Protein AF-A0A7S0Y8C4-F1 (afdb_monomer_lite)

Structure (mmCIF, N/CA/C/O backbone):
data_AF-A0A7S0Y8C4-F1
#
_entry.id   AF-A0A7S0Y8C4-F1
#
loop_
_atom_site.group_PDB
_atom_site.id
_atom_site.type_symbol
_atom_site.label_atom_id
_atom_site.label_alt_id
_atom_site.label_comp_id
_atom_site.label_asym_id
_atom_site.label_entity_id
_atom_site.label_seq_id
_atom_site.pdbx_PDB_ins_code
_atom_site.Cartn_x
_atom_site.Cartn_y
_atom_site.Cartn_z
_atom_site.occupancy
_atom_site.B_iso_or_equiv
_atom_site.auth_seq_id
_atom_site.auth_comp_id
_atom_site.auth_asym_id
_atom_site.auth_atom_id
_atom_site.pdbx_PDB_model_num
ATOM 1 N N . LEU A 1 1 ? -33.878 46.439 1.048 1.00 38.72 1 LEU A N 1
ATOM 2 C CA . LEU A 1 1 ? -32.737 46.034 0.196 1.00 38.72 1 LEU A CA 1
ATOM 3 C C . LEU A 1 1 ? -32.013 44.883 0.904 1.00 38.72 1 LEU A C 1
ATOM 5 O O . LEU A 1 1 ? -30.991 45.108 1.521 1.00 38.72 1 LEU A O 1
ATOM 9 N N . PHE A 1 2 ? -32.628 43.695 0.972 1.00 37.81 2 PHE A N 1
ATOM 10 C CA . PHE A 1 2 ? -32.121 42.568 1.781 1.00 37.81 2 PHE A CA 1
ATOM 11 C C . PHE A 1 2 ? -32.703 41.225 1.299 1.00 37.81 2 PHE A C 1
ATOM 13 O O . PHE A 1 2 ? -33.199 40.430 2.079 1.00 37.81 2 PHE A O 1
ATOM 20 N N . VAL A 1 3 ? -32.713 40.981 -0.013 1.00 39.12 3 VAL A N 1
ATOM 21 C CA . VAL A 1 3 ? -33.091 39.675 -0.583 1.00 39.12 3 VAL A CA 1
ATOM 22 C C . VAL A 1 3 ? -32.266 39.472 -1.853 1.00 39.12 3 VAL A C 1
ATOM 24 O O . VAL A 1 3 ? -32.740 39.748 -2.942 1.00 39.12 3 VAL A O 1
ATOM 27 N N . CYS A 1 4 ? -30.988 39.113 -1.708 1.00 37.94 4 CYS A N 1
ATOM 28 C CA . CYS A 1 4 ? -30.164 38.634 -2.835 1.00 37.94 4 CYS A CA 1
ATOM 29 C C . CYS A 1 4 ? -28.931 37.806 -2.421 1.00 37.94 4 CYS A C 1
ATOM 31 O O . CYS A 1 4 ? -28.258 37.272 -3.292 1.00 37.94 4 CYS A O 1
ATOM 33 N N . LEU A 1 5 ? -28.619 37.653 -1.124 1.00 39.78 5 LEU A N 1
ATOM 34 C CA . LEU A 1 5 ? -27.387 36.966 -0.699 1.00 39.78 5 LEU A CA 1
ATOM 35 C C . LEU A 1 5 ? -27.524 35.462 -0.402 1.00 39.78 5 LEU A C 1
ATOM 37 O O . LEU A 1 5 ? -26.511 34.802 -0.209 1.00 39.78 5 LEU A O 1
ATOM 41 N N . VAL A 1 6 ? -28.735 34.896 -0.376 1.00 42.22 6 VAL A N 1
ATOM 42 C CA . VAL A 1 6 ? -28.927 33.485 0.029 1.00 42.22 6 VAL A CA 1
ATOM 43 C C . VAL A 1 6 ? -28.850 32.506 -1.154 1.00 42.22 6 VAL A C 1
ATOM 45 O O . VAL A 1 6 ? -28.570 31.330 -0.955 1.00 42.22 6 VAL A O 1
ATOM 48 N N . VAL A 1 7 ? -29.011 32.968 -2.399 1.00 37.78 7 VAL A N 1
ATOM 49 C CA . VAL A 1 7 ? -29.055 32.067 -3.571 1.00 37.78 7 VAL A CA 1
ATOM 50 C C . VAL A 1 7 ? -27.663 31.774 -4.156 1.00 37.78 7 VAL A C 1
ATOM 52 O O . VAL A 1 7 ? -27.450 30.704 -4.708 1.00 37.78 7 VAL A O 1
ATOM 55 N N . LEU A 1 8 ? -26.668 32.647 -3.954 1.00 39.41 8 LEU A N 1
ATOM 56 C CA . LEU A 1 8 ? -25.309 32.440 -4.488 1.00 39.41 8 LEU A CA 1
ATOM 57 C C . LEU A 1 8 ? -24.433 31.505 -3.634 1.00 39.41 8 LEU A C 1
ATOM 59 O O . LEU A 1 8 ? -23.501 30.895 -4.151 1.00 39.41 8 LEU A O 1
ATOM 63 N N . ALA A 1 9 ? -24.732 31.358 -2.339 1.00 42.09 9 ALA A N 1
ATOM 64 C CA . ALA A 1 9 ? -23.966 30.483 -1.447 1.00 42.09 9 ALA A CA 1
ATOM 65 C C . ALA A 1 9 ? -24.295 28.990 -1.644 1.00 42.09 9 ALA A C 1
ATOM 67 O O . ALA A 1 9 ? -23.435 28.141 -1.425 1.00 42.09 9 ALA A O 1
ATOM 68 N N . ALA A 1 10 ? -25.519 28.670 -2.077 1.00 44.72 10 ALA A N 1
ATOM 69 C CA . ALA A 1 10 ? -25.951 27.294 -2.331 1.00 44.72 10 ALA A CA 1
ATOM 70 C C . ALA A 1 10 ? -25.401 26.730 -3.654 1.00 44.72 10 ALA A C 1
ATOM 72 O O . ALA A 1 10 ? -25.121 25.537 -3.737 1.00 44.72 10 ALA A O 1
ATOM 73 N N . ASP A 1 11 ? -25.213 27.578 -4.671 1.00 42.00 11 ASP A N 1
ATOM 74 C CA . ASP A 1 11 ? -24.599 27.166 -5.940 1.00 42.00 11 ASP A CA 1
ATOM 75 C C . ASP A 1 11 ? -23.079 27.046 -5.828 1.00 42.00 11 ASP A C 1
ATOM 77 O O . ASP A 1 11 ? -22.504 26.099 -6.352 1.00 42.00 11 ASP A O 1
ATOM 81 N N . ALA A 1 12 ? -22.412 27.938 -5.088 1.00 44.38 12 ALA A N 1
ATOM 82 C CA . ALA A 1 12 ? -20.968 27.839 -4.875 1.00 44.38 12 ALA A CA 1
ATOM 83 C C . ALA A 1 12 ? -20.573 26.590 -4.063 1.00 44.38 12 ALA A C 1
ATOM 85 O O . ALA A 1 12 ? -19.531 25.997 -4.338 1.00 44.38 12 ALA A O 1
ATOM 86 N N . SER A 1 13 ? -21.403 26.172 -3.098 1.00 49.75 13 SER A N 1
ATOM 87 C CA . SER A 1 13 ? -21.166 24.963 -2.299 1.00 49.75 13 SER A CA 1
ATOM 88 C C . SER A 1 13 ? -21.481 23.671 -3.054 1.00 49.75 13 SER A C 1
ATOM 90 O O . SER A 1 13 ? -20.782 22.679 -2.873 1.00 49.75 13 SER A O 1
ATOM 92 N N . LYS A 1 14 ? -22.483 23.670 -3.943 1.00 48.72 14 LYS A N 1
ATOM 93 C CA . LYS A 1 14 ? -22.724 22.545 -4.860 1.00 48.72 14 LYS A CA 1
ATOM 94 C C . LYS A 1 14 ? -21.634 22.434 -5.916 1.00 48.72 14 LYS A C 1
ATOM 96 O O . LYS A 1 14 ? -21.116 21.347 -6.122 1.00 48.72 14 LYS A O 1
ATOM 101 N N . LEU A 1 15 ? -21.219 23.551 -6.513 1.00 43.25 15 LEU A N 1
ATOM 102 C CA . LEU A 1 15 ? -20.141 23.576 -7.502 1.00 43.25 15 LEU A CA 1
ATOM 103 C C . LEU A 1 15 ? -18.798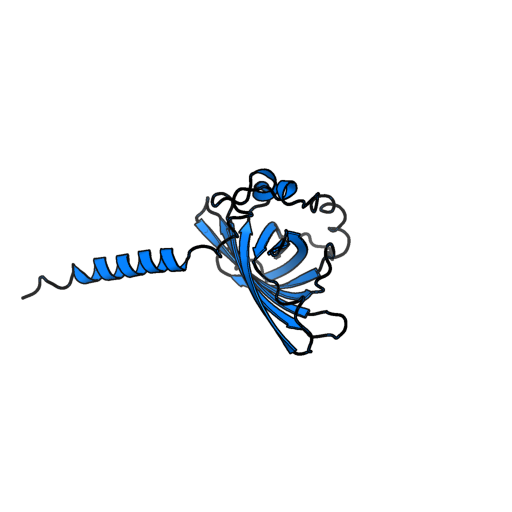 23.159 -6.883 1.00 43.25 15 LEU A C 1
ATOM 105 O O . LEU A 1 15 ? -18.002 22.500 -7.545 1.00 43.25 15 LEU A O 1
ATOM 109 N N . SER A 1 16 ? -18.541 23.506 -5.616 1.00 53.69 16 SER A N 1
ATOM 110 C CA . SER A 1 16 ? -17.364 23.014 -4.897 1.00 53.69 16 SER A CA 1
ATOM 111 C C . SER A 1 16 ? -17.496 21.543 -4.512 1.00 53.69 16 SER A C 1
ATOM 113 O O . SER A 1 16 ? -16.520 20.822 -4.656 1.00 53.69 16 SER A O 1
ATOM 115 N N . ALA A 1 17 ? -18.670 21.068 -4.089 1.00 51.19 17 ALA A N 1
ATOM 116 C CA . ALA A 1 17 ? -18.896 19.661 -3.757 1.00 51.19 17 ALA A CA 1
ATOM 117 C C . ALA A 1 17 ? -18.825 18.745 -4.987 1.00 51.19 17 ALA A C 1
ATOM 119 O O . ALA A 1 17 ? -18.209 17.687 -4.916 1.00 51.19 17 ALA A O 1
ATOM 120 N N . ASP A 1 18 ? -19.389 19.155 -6.121 1.00 45.97 18 ASP A N 1
ATOM 121 C CA . ASP A 1 18 ? -19.339 18.396 -7.372 1.00 45.97 18 ASP A CA 1
ATOM 122 C C . ASP A 1 18 ? -17.925 18.413 -7.964 1.00 45.97 18 ASP A C 1
ATOM 124 O O . ASP A 1 18 ? -17.436 17.377 -8.405 1.00 45.97 18 ASP A O 1
ATOM 128 N N . ARG A 1 19 ? -17.202 19.537 -7.858 1.00 42.16 19 ARG A N 1
ATOM 129 C CA . ARG A 1 19 ? -15.778 19.609 -8.223 1.00 42.16 19 ARG A CA 1
ATOM 130 C C . ARG A 1 19 ? -14.889 18.810 -7.269 1.00 42.16 19 ARG A C 1
ATOM 132 O O . ARG A 1 19 ? -13.920 18.213 -7.716 1.00 42.16 19 ARG A O 1
ATOM 139 N N . MET A 1 20 ? -15.209 18.764 -5.977 1.00 42.56 20 MET A N 1
ATOM 140 C CA . MET A 1 20 ? -14.522 17.911 -5.002 1.00 42.56 20 MET A CA 1
ATOM 141 C C . MET A 1 20 ? -14.828 16.435 -5.241 1.00 42.56 20 MET A C 1
ATOM 143 O O . MET A 1 20 ? -13.918 15.635 -5.118 1.00 42.56 20 MET A O 1
ATOM 147 N N . ARG A 1 21 ? -16.046 16.061 -5.651 1.00 48.31 21 ARG A N 1
ATOM 148 C CA . ARG A 1 21 ? -16.381 14.698 -6.103 1.00 48.31 21 ARG A CA 1
ATOM 149 C C . ARG A 1 21 ? -15.660 14.325 -7.394 1.00 48.31 21 ARG A C 1
ATOM 151 O O . ARG A 1 21 ? -15.246 13.186 -7.557 1.00 48.31 21 ARG A O 1
ATOM 158 N N . GLU A 1 22 ? -15.488 15.283 -8.301 1.00 37.81 22 GLU A N 1
ATOM 159 C CA . GLU A 1 22 ? -14.750 15.089 -9.549 1.00 37.81 22 GLU A CA 1
ATOM 160 C C . GLU A 1 22 ? -13.230 14.989 -9.322 1.00 37.81 22 GLU A C 1
ATOM 162 O O . GLU A 1 22 ? -12.562 14.230 -10.017 1.00 37.81 22 GLU A O 1
ATOM 167 N N . LEU A 1 23 ? -12.694 15.692 -8.316 1.00 39.72 23 LEU A N 1
ATOM 168 C CA . LEU A 1 23 ? -11.297 15.602 -7.863 1.00 39.72 23 LEU A CA 1
ATOM 169 C C . LEU A 1 23 ? -11.035 14.422 -6.913 1.00 39.72 23 LEU A C 1
ATOM 171 O O . LEU A 1 23 ? -9.905 13.958 -6.831 1.00 39.72 23 LEU A O 1
ATOM 175 N N . ALA A 1 24 ? -12.064 13.942 -6.213 1.00 43.66 24 ALA A N 1
ATOM 176 C CA . ALA A 1 24 ? -12.047 12.741 -5.380 1.00 43.66 24 ALA A CA 1
ATOM 177 C C . ALA A 1 24 ? -12.362 11.474 -6.184 1.00 43.66 24 ALA A C 1
ATOM 179 O O . ALA A 1 24 ? -12.614 10.426 -5.592 1.00 43.66 24 ALA A O 1
ATOM 180 N N . ARG A 1 25 ? -12.351 11.551 -7.525 1.00 45.03 25 ARG A N 1
ATOM 181 C CA . ARG A 1 25 ? -12.289 10.345 -8.346 1.00 45.03 25 ARG A CA 1
ATOM 182 C C . ARG A 1 25 ? -11.080 9.548 -7.873 1.00 45.03 25 ARG A C 1
ATOM 184 O O . ARG A 1 25 ? -9.963 10.068 -7.860 1.00 45.03 25 ARG A O 1
ATOM 191 N N . SER A 1 26 ? -11.344 8.319 -7.442 1.00 49.44 26 SER A N 1
ATOM 192 C CA . SER A 1 26 ? -10.336 7.328 -7.091 1.00 49.44 26 SER A CA 1
ATOM 193 C C . SER A 1 26 ? -9.202 7.350 -8.122 1.00 49.44 26 SER A C 1
ATOM 195 O O . SER A 1 26 ? -9.499 7.572 -9.301 1.00 49.44 26 SER A O 1
ATOM 197 N N . PRO A 1 27 ? -7.932 7.132 -7.722 1.00 55.91 27 PRO A N 1
ATOM 198 C CA . PRO A 1 27 ? -6.846 6.873 -8.666 1.00 55.91 27 PRO A CA 1
ATOM 199 C C . PRO A 1 27 ? -7.362 6.010 -9.824 1.00 55.91 27 PRO A C 1
ATOM 201 O O . PRO A 1 27 ? -7.987 4.977 -9.569 1.00 55.91 27 PRO A O 1
ATOM 204 N N . GLU A 1 28 ? -7.229 6.493 -11.066 1.00 59.66 28 GLU A N 1
ATOM 205 C CA . GLU A 1 28 ? -7.834 5.834 -12.226 1.00 59.66 28 GLU A CA 1
ATOM 206 C C . GLU A 1 28 ? -7.187 4.465 -12.402 1.00 59.66 28 GLU A C 1
ATOM 208 O O . GLU A 1 28 ? -6.074 4.333 -12.890 1.00 59.66 28 GLU A O 1
ATOM 213 N N . ILE A 1 29 ? -7.899 3.427 -11.981 1.00 64.19 29 ILE A N 1
ATOM 214 C CA . ILE A 1 29 ? -7.487 2.056 -12.234 1.00 64.19 29 ILE A CA 1
ATOM 215 C C . ILE A 1 29 ? -7.568 1.819 -13.728 1.00 64.19 29 ILE A C 1
ATOM 217 O O . ILE A 1 29 ? -8.609 2.090 -14.337 1.00 64.19 29 ILE A O 1
ATOM 221 N N . ASP A 1 30 ? -6.481 1.291 -14.293 1.00 67.94 30 ASP A N 1
ATOM 222 C CA . ASP A 1 30 ? -6.390 0.994 -15.713 1.00 67.94 30 ASP A CA 1
ATOM 223 C C . ASP A 1 30 ? -7.636 0.211 -16.160 1.00 67.94 30 ASP A C 1
ATOM 225 O O . ASP A 1 30 ? -8.007 -0.828 -15.598 1.00 67.94 30 ASP A O 1
ATOM 229 N N . ALA A 1 31 ? -8.303 0.722 -17.195 1.00 70.56 31 ALA A N 1
ATOM 230 C CA . ALA A 1 31 ? -9.468 0.088 -17.796 1.00 70.56 31 ALA A CA 1
ATOM 231 C C . ALA A 1 31 ? -9.174 -1.352 -18.258 1.00 70.56 31 ALA A C 1
ATOM 233 O O . ALA A 1 31 ? -10.094 -2.162 -18.367 1.00 70.56 31 ALA A O 1
ATOM 234 N N . ALA A 1 32 ? -7.904 -1.692 -18.505 1.00 71.62 32 ALA A N 1
ATOM 235 C CA . ALA A 1 32 ? -7.459 -3.041 -18.822 1.00 71.62 32 ALA A CA 1
ATOM 236 C C . ALA A 1 32 ? -7.581 -4.026 -17.644 1.00 71.62 32 ALA A C 1
ATOM 238 O O . ALA A 1 32 ? -7.658 -5.238 -17.897 1.00 71.62 32 ALA A O 1
ATOM 239 N N . ILE A 1 33 ? -7.612 -3.545 -16.395 1.00 74.00 33 ILE A N 1
ATOM 240 C CA . ILE A 1 33 ? -7.728 -4.376 -15.185 1.00 74.00 33 ILE A CA 1
ATOM 241 C C . ILE A 1 33 ? -9.035 -4.173 -14.409 1.00 74.00 33 ILE A C 1
ATOM 243 O O . ILE A 1 33 ? -9.425 -5.056 -13.646 1.00 74.00 33 ILE A O 1
ATOM 247 N N . ARG A 1 34 ? -9.735 -3.051 -14.613 1.00 78.50 34 ARG A N 1
ATOM 248 C CA . ARG A 1 34 ? -11.017 -2.764 -13.954 1.00 78.50 34 ARG A CA 1
ATOM 249 C C . ARG A 1 34 ? -12.028 -3.898 -14.173 1.00 78.50 34 ARG A C 1
ATOM 251 O O . ARG A 1 34 ? -12.205 -4.377 -15.292 1.00 78.50 34 ARG A O 1
ATOM 258 N N . GLY A 1 35 ? -12.700 -4.313 -13.098 1.00 76.69 35 GLY A N 1
ATOM 259 C CA . GLY A 1 35 ? -13.709 -5.378 -13.111 1.00 76.69 35 GLY A CA 1
ATOM 260 C C . GLY A 1 35 ? -13.169 -6.802 -13.283 1.00 76.69 35 GLY A C 1
ATOM 261 O O . GLY A 1 35 ? -13.965 -7.735 -13.306 1.00 76.69 35 GLY A O 1
ATOM 262 N N . LYS A 1 36 ? -11.849 -6.993 -13.398 1.00 81.50 36 LYS A N 1
ATOM 263 C CA . LYS A 1 36 ? -11.226 -8.323 -13.410 1.00 81.50 36 LYS A CA 1
ATOM 264 C C . LYS A 1 36 ? -10.837 -8.746 -12.002 1.00 81.50 36 LYS A C 1
ATOM 266 O O . LYS A 1 36 ? -10.496 -7.915 -11.163 1.00 81.50 36 LYS A O 1
ATOM 271 N N . THR A 1 37 ? -10.845 -10.047 -11.769 1.00 80.94 37 THR A N 1
ATOM 272 C CA . THR A 1 37 ? -10.298 -10.680 -10.565 1.00 80.94 37 THR A CA 1
ATOM 273 C C . THR A 1 37 ? -8.770 -10.705 -10.614 1.00 80.94 37 THR A C 1
ATOM 275 O O . THR A 1 37 ? -8.165 -10.730 -11.690 1.00 80.94 37 THR A O 1
ATOM 278 N N . LEU A 1 38 ? -8.109 -10.790 -9.456 1.00 75.38 38 LEU A N 1
ATOM 279 C CA . LEU A 1 38 ? -6.648 -10.951 -9.419 1.00 75.38 38 LEU A CA 1
ATOM 280 C C . LEU A 1 38 ? -6.207 -12.263 -10.092 1.00 75.38 38 LEU A C 1
ATOM 282 O O . LEU A 1 38 ? -5.163 -12.318 -10.744 1.00 75.38 38 LEU A O 1
ATOM 286 N N . LYS A 1 39 ? -7.045 -13.303 -10.020 1.00 74.69 39 LYS A N 1
ATOM 287 C CA . LYS A 1 39 ? -6.822 -14.577 -10.712 1.00 74.69 39 LYS A CA 1
ATOM 288 C C . LYS A 1 39 ? -6.794 -14.415 -12.234 1.00 74.69 39 LYS A C 1
ATOM 290 O O . LYS A 1 39 ? -5.916 -14.977 -12.886 1.00 74.69 39 LYS A O 1
ATOM 295 N N . GLU A 1 40 ? -7.729 -13.658 -12.804 1.00 74.69 40 GLU A N 1
ATOM 296 C CA . GLU A 1 40 ? -7.756 -13.357 -14.244 1.00 74.69 40 GLU A CA 1
ATOM 297 C C . GLU A 1 40 ? -6.559 -12.514 -14.689 1.00 74.69 40 GLU A C 1
ATOM 299 O O . GLU A 1 40 ? -6.152 -12.582 -15.848 1.00 74.69 40 GLU A O 1
ATOM 304 N N . LEU A 1 41 ? -5.965 -11.761 -13.762 1.00 77.75 41 LEU A N 1
ATOM 305 C CA . LEU A 1 41 ? -4.740 -10.991 -13.969 1.00 77.75 41 LEU A CA 1
ATOM 306 C C . LEU A 1 41 ? -3.459 -11.816 -13.748 1.00 77.75 41 LEU A C 1
ATOM 308 O O . LEU A 1 41 ? -2.360 -11.274 -13.839 1.00 77.75 41 LEU A O 1
ATOM 312 N N . GLY A 1 42 ? -3.577 -13.124 -13.495 1.00 68.31 42 GLY A N 1
ATOM 313 C CA . GLY A 1 42 ? -2.436 -14.030 -13.336 1.00 68.31 42 GLY A CA 1
ATOM 314 C C . GLY A 1 42 ? -1.802 -14.023 -11.942 1.00 68.31 42 GLY A C 1
ATOM 315 O O . GLY A 1 42 ? -0.741 -14.615 -11.758 1.00 68.31 42 GLY A O 1
ATOM 316 N N . VAL A 1 43 ? -2.445 -13.407 -10.947 1.00 68.81 43 VAL A N 1
ATOM 317 C CA . VAL A 1 43 ? -2.003 -13.433 -9.546 1.00 68.81 43 VAL A CA 1
ATOM 318 C C . VAL A 1 43 ? -2.563 -14.687 -8.878 1.00 68.81 43 VAL A C 1
ATOM 320 O O . VAL A 1 43 ? -3.695 -14.715 -8.393 1.00 68.81 43 VAL A O 1
ATOM 323 N N . GLN A 1 44 ? -1.782 -15.766 -8.879 1.00 56.00 44 GLN A N 1
ATOM 324 C CA . GLN A 1 44 ? -2.158 -17.024 -8.232 1.00 56.00 44 GLN A CA 1
ATOM 325 C C . GLN A 1 44 ? -1.610 -17.082 -6.792 1.00 56.00 44 GLN A C 1
ATOM 327 O O . GLN A 1 44 ? -0.411 -17.189 -6.577 1.00 56.00 44 GLN A O 1
ATOM 332 N N . GLN A 1 45 ? -2.529 -17.000 -5.819 1.00 50.56 45 GLN A N 1
ATOM 333 C CA . GLN A 1 45 ? -2.357 -17.214 -4.370 1.00 50.56 45 GLN A CA 1
ATOM 334 C C . GLN A 1 45 ? -1.222 -16.437 -3.660 1.00 50.56 45 GLN A C 1
ATOM 336 O O . GLN A 1 45 ? -0.218 -16.993 -3.225 1.00 50.56 45 GLN A O 1
ATOM 341 N N . ALA A 1 46 ? -1.499 -15.177 -3.308 1.00 44.44 46 ALA A N 1
ATOM 342 C CA . ALA A 1 46 ? -0.882 -14.532 -2.138 1.00 44.44 46 ALA A CA 1
ATOM 343 C C . ALA A 1 46 ? -1.527 -14.959 -0.790 1.00 44.44 46 ALA A C 1
ATOM 345 O O . ALA A 1 46 ? -1.157 -14.449 0.266 1.00 44.44 46 ALA A O 1
ATOM 346 N N . LEU A 1 47 ? -2.481 -15.902 -0.809 1.00 43.12 47 LEU A N 1
ATOM 347 C CA . LEU A 1 47 ? -3.345 -16.237 0.333 1.00 43.12 47 LEU A CA 1
ATOM 348 C C . LEU A 1 47 ? -2.838 -17.381 1.236 1.00 43.12 47 LEU A C 1
ATOM 350 O O . LEU A 1 47 ? -3.346 -17.530 2.343 1.00 43.12 47 LEU A O 1
ATOM 354 N N . GLU A 1 48 ? -1.822 -18.161 0.848 1.00 42.19 48 GLU A N 1
ATOM 355 C CA . GLU A 1 48 ? -1.450 -19.379 1.603 1.00 42.19 48 GLU A CA 1
ATOM 356 C C . GLU A 1 48 ? -0.575 -19.165 2.852 1.00 42.19 48 GLU A C 1
ATOM 358 O O . GLU A 1 48 ? -0.285 -20.113 3.573 1.00 42.19 48 GLU A O 1
ATOM 363 N N . ASN A 1 49 ? -0.176 -17.937 3.187 1.00 44.41 49 ASN A N 1
ATOM 364 C CA . ASN A 1 49 ? 0.786 -17.708 4.275 1.00 44.41 49 ASN A CA 1
ATOM 365 C C . ASN A 1 49 ? 0.223 -16.913 5.469 1.00 44.41 49 ASN A C 1
ATOM 367 O O . ASN A 1 49 ? 0.995 -16.252 6.168 1.00 44.41 49 ASN A O 1
ATOM 371 N N . ARG A 1 50 ? -1.094 -16.937 5.719 1.00 43.47 50 ARG A N 1
ATOM 372 C CA . ARG A 1 50 ? -1.693 -16.232 6.876 1.00 43.47 50 ARG A CA 1
ATOM 373 C C . ARG A 1 50 ? -1.345 -16.905 8.214 1.00 43.47 50 ARG A C 1
ATOM 375 O O . ARG A 1 50 ? -1.055 -16.227 9.189 1.00 43.47 50 ARG A O 1
ATOM 382 N N . GLU A 1 51 ? -1.255 -18.237 8.246 1.00 39.12 51 GLU A N 1
ATOM 383 C CA . GLU A 1 51 ? -1.077 -18.985 9.504 1.00 39.12 51 GLU A CA 1
ATOM 384 C C . GLU A 1 51 ? 0.384 -19.131 9.967 1.00 39.12 51 GLU A C 1
ATOM 386 O O . GLU A 1 51 ? 0.646 -19.226 11.164 1.00 39.12 51 GLU A O 1
ATOM 391 N N . ARG A 1 52 ? 1.373 -19.097 9.061 1.00 42.88 52 ARG A N 1
ATOM 392 C CA . ARG A 1 52 ? 2.793 -19.295 9.430 1.00 42.88 52 ARG A CA 1
ATOM 393 C C . ARG A 1 52 ? 3.486 -18.067 10.031 1.00 42.88 52 ARG A C 1
ATOM 395 O O . ARG A 1 52 ? 4.556 -18.218 10.613 1.00 42.88 52 ARG A O 1
ATOM 402 N N . ARG A 1 53 ? 2.923 -16.862 9.880 1.00 49.88 53 ARG A N 1
ATOM 403 C CA . ARG A 1 53 ? 3.627 -15.588 10.147 1.00 49.88 53 ARG A CA 1
ATOM 404 C C . ARG A 1 53 ? 3.330 -14.945 11.504 1.00 49.88 53 ARG A C 1
ATOM 406 O O . ARG A 1 53 ? 4.152 -14.167 11.979 1.00 49.88 53 ARG A O 1
ATOM 413 N N . ARG A 1 54 ? 2.254 -15.360 12.185 1.00 45.16 54 ARG A N 1
ATOM 414 C CA . ARG A 1 54 ? 1.908 -14.906 13.548 1.00 45.16 54 ARG A CA 1
ATOM 415 C C . ARG A 1 54 ? 2.981 -15.259 14.594 1.00 45.16 54 ARG A C 1
ATOM 417 O O . ARG A 1 54 ? 3.064 -14.613 15.627 1.00 45.16 54 ARG A O 1
ATOM 424 N N . ALA A 1 55 ? 3.824 -16.255 14.314 1.00 44.12 55 ALA A N 1
ATOM 425 C CA . ALA A 1 55 ? 4.777 -16.809 15.275 1.00 44.12 55 ALA A CA 1
ATOM 426 C C . ALA A 1 55 ? 6.187 -16.179 15.257 1.00 44.12 55 ALA A C 1
ATOM 428 O O . ALA A 1 55 ? 7.004 -16.548 16.095 1.00 44.12 55 ALA A O 1
ATOM 429 N N . GLN A 1 56 ? 6.512 -15.281 14.316 1.00 47.19 56 GLN A N 1
ATOM 430 C CA . GLN A 1 56 ? 7.896 -14.790 14.152 1.00 47.19 56 GLN A CA 1
ATOM 431 C C . GLN A 1 56 ? 8.161 -13.359 14.639 1.00 47.19 56 GLN A C 1
ATOM 433 O O . GLN A 1 56 ? 9.329 -13.004 14.772 1.00 47.19 56 GLN A O 1
ATOM 438 N N . PHE A 1 57 ? 7.132 -12.553 14.930 1.00 48.88 57 PHE A N 1
ATOM 439 C CA . PHE A 1 57 ? 7.316 -11.118 15.215 1.00 48.88 57 PHE A CA 1
ATOM 440 C C . PHE A 1 57 ? 6.530 -10.569 16.418 1.00 48.88 57 PHE A C 1
ATOM 442 O O . PHE A 1 57 ? 6.608 -9.373 16.687 1.00 48.88 57 PHE A O 1
ATOM 449 N N . LEU A 1 58 ? 5.795 -11.407 17.156 1.00 50.03 58 LEU A N 1
ATOM 450 C CA . LEU A 1 58 ? 5.028 -10.977 18.328 1.00 50.03 58 LEU A CA 1
ATOM 451 C C . LEU A 1 58 ? 5.729 -11.416 19.618 1.00 50.03 58 LEU A C 1
ATOM 453 O O . LEU A 1 58 ? 5.789 -12.602 19.924 1.00 50.03 58 LEU A O 1
ATOM 457 N N . ASP A 1 59 ? 6.238 -10.436 20.360 1.00 53.94 59 ASP A N 1
ATOM 458 C CA . ASP A 1 59 ? 6.468 -10.538 21.801 1.00 53.94 59 ASP A CA 1
ATOM 459 C C . ASP A 1 59 ? 5.093 -10.478 22.514 1.00 53.94 59 ASP A C 1
ATOM 461 O O . ASP A 1 59 ? 4.278 -9.604 22.203 1.00 53.94 59 ASP A O 1
ATOM 465 N N . ASP A 1 60 ? 4.841 -11.469 23.378 1.00 48.81 60 ASP A N 1
ATOM 466 C CA . ASP A 1 60 ? 3.716 -11.881 24.260 1.00 48.81 60 ASP A CA 1
ATOM 467 C C . ASP A 1 60 ? 2.362 -11.121 24.382 1.00 48.81 60 ASP A C 1
ATOM 469 O O . ASP A 1 60 ? 1.596 -11.377 25.313 1.00 48.81 60 ASP A O 1
ATOM 473 N N . THR A 1 61 ? 1.953 -10.253 23.456 1.00 55.22 61 THR A N 1
ATOM 474 C CA . THR A 1 61 ? 0.578 -9.705 23.429 1.00 55.22 61 THR A CA 1
ATOM 475 C C . THR A 1 61 ? 0.016 -9.681 22.014 1.00 55.22 61 THR A C 1
ATOM 477 O O . THR A 1 61 ? 0.589 -9.058 21.115 1.00 55.22 61 THR A O 1
ATOM 480 N N . GLU A 1 62 ? -1.106 -10.380 21.817 1.00 64.50 62 GLU A N 1
ATOM 481 C CA . GLU A 1 62 ? -1.850 -10.388 20.555 1.00 64.50 62 GLU A CA 1
ATOM 482 C C . GLU A 1 62 ? -2.305 -8.960 20.186 1.00 64.50 62 GLU A C 1
ATOM 484 O O . GLU A 1 62 ? -2.587 -8.167 21.085 1.00 64.50 62 GLU A O 1
ATOM 489 N N . PRO A 1 63 ? -2.337 -8.596 18.891 1.00 64.62 63 PRO A N 1
ATOM 490 C CA . PRO A 1 63 ? -2.875 -7.305 18.460 1.00 64.62 63 PRO A CA 1
ATOM 491 C C . PRO A 1 63 ? -4.360 -7.182 18.828 1.00 64.62 63 PRO A C 1
ATOM 493 O O . PRO A 1 63 ? -5.098 -8.164 18.740 1.00 64.62 63 PRO A O 1
ATOM 496 N N . GLU A 1 64 ? -4.800 -5.979 19.200 1.00 77.19 64 GLU A N 1
ATOM 497 C CA . GLU A 1 64 ? -6.207 -5.706 19.529 1.00 77.19 64 GLU A CA 1
ATOM 498 C C . GLU A 1 64 ? -7.085 -5.701 18.272 1.00 77.19 64 GLU A C 1
ATOM 500 O O . GLU A 1 64 ? -8.231 -6.152 18.303 1.00 77.19 64 GLU A O 1
ATOM 505 N N . LEU A 1 65 ? -6.524 -5.252 17.144 1.00 80.88 65 LEU A N 1
ATOM 506 C CA . LEU A 1 65 ? -7.195 -5.231 15.851 1.00 80.88 65 LEU A CA 1
ATOM 507 C C . LEU A 1 65 ? -6.247 -5.690 14.741 1.00 80.88 65 LEU A C 1
ATOM 509 O O . LEU A 1 65 ? -5.108 -5.232 14.641 1.00 80.88 65 LEU A O 1
ATOM 513 N N . THR A 1 66 ? -6.724 -6.606 13.896 1.00 85.38 66 THR A N 1
ATOM 514 C CA . THR A 1 66 ? -6.028 -7.034 12.677 1.00 85.38 66 THR A CA 1
ATOM 515 C C . THR A 1 66 ? -6.944 -6.878 11.475 1.00 85.38 66 THR A C 1
ATOM 517 O O . THR A 1 66 ? -8.022 -7.470 11.439 1.00 85.38 66 THR A O 1
ATOM 520 N N . LEU A 1 67 ? -6.502 -6.108 10.485 1.00 86.12 67 LEU A N 1
ATOM 521 C CA . LEU A 1 67 ? -7.231 -5.870 9.242 1.00 86.12 67 LEU A CA 1
ATOM 522 C C . LEU A 1 67 ? -6.361 -6.251 8.048 1.00 86.12 67 LEU A C 1
ATOM 524 O O . LEU A 1 67 ? -5.146 -6.066 8.076 1.00 86.12 67 LEU A O 1
ATOM 528 N N . SER A 1 68 ? -6.973 -6.774 6.991 1.00 88.88 68 SER A N 1
ATOM 529 C CA . SER A 1 68 ? -6.261 -7.195 5.786 1.00 88.88 68 SER A CA 1
ATOM 530 C C . SER A 1 68 ? -6.927 -6.598 4.562 1.00 88.88 68 SER A C 1
ATOM 532 O O . SER A 1 68 ? -8.136 -6.734 4.397 1.00 88.88 68 SER A O 1
ATOM 534 N N . TYR A 1 69 ? -6.115 -6.000 3.701 1.00 89.69 69 TYR A N 1
ATOM 535 C CA . TYR A 1 69 ? -6.547 -5.334 2.480 1.00 89.69 69 TYR A CA 1
ATOM 536 C C . TYR A 1 69 ? -5.494 -5.531 1.392 1.00 89.69 69 TYR A C 1
ATOM 538 O O . TYR A 1 69 ? -4.424 -6.112 1.613 1.00 89.69 69 TYR A O 1
ATOM 546 N N . PHE A 1 70 ? -5.773 -5.009 0.208 1.00 90.50 70 PHE A N 1
ATOM 547 C CA . PHE A 1 70 ? -4.732 -4.767 -0.776 1.00 90.50 70 PHE A CA 1
ATOM 548 C C . PHE A 1 70 ? -4.945 -3.424 -1.457 1.00 90.50 70 PHE A C 1
ATOM 550 O O . PHE A 1 70 ? -6.045 -2.881 -1.457 1.00 90.50 70 PHE A O 1
ATOM 557 N N . SER A 1 71 ? -3.886 -2.874 -2.037 1.00 89.44 71 SER A N 1
ATOM 558 C CA . SER A 1 71 ? -3.969 -1.678 -2.861 1.00 89.44 71 SER A CA 1
ATOM 559 C C . SER A 1 71 ? -3.417 -1.935 -4.249 1.00 89.44 71 SER A C 1
ATOM 561 O O . SER A 1 71 ? -2.404 -2.620 -4.396 1.00 89.44 71 SER A O 1
ATOM 563 N N . VAL A 1 72 ? -4.082 -1.369 -5.253 1.00 83.19 72 VAL A N 1
ATOM 564 C CA . VAL A 1 72 ? -3.579 -1.300 -6.626 1.00 83.19 72 VAL A CA 1
ATOM 565 C C . VAL A 1 72 ? -3.127 0.127 -6.899 1.00 83.19 72 VAL A C 1
ATOM 567 O O . VAL A 1 72 ? -3.862 1.077 -6.612 1.00 83.19 72 VAL A O 1
ATOM 570 N N . TYR A 1 73 ? -1.927 0.276 -7.451 1.00 75.38 73 TYR A N 1
ATOM 571 C CA . TYR A 1 73 ? -1.383 1.571 -7.847 1.00 75.38 73 TYR A CA 1
ATOM 572 C C . TYR A 1 73 ? -0.559 1.466 -9.132 1.00 75.38 73 TYR A C 1
ATOM 574 O O . TYR A 1 73 ? 0.050 0.431 -9.422 1.00 75.38 73 TYR A O 1
ATOM 582 N N . ASP A 1 74 ? -0.564 2.563 -9.894 1.00 57.78 74 ASP A N 1
ATOM 583 C CA . ASP A 1 74 ? -0.028 2.616 -11.255 1.00 57.78 74 ASP A CA 1
ATOM 584 C C . ASP A 1 74 ? 1.477 2.411 -11.326 1.00 57.78 74 ASP A C 1
ATOM 586 O O . ASP A 1 74 ? 1.952 1.671 -12.178 1.00 57.78 74 ASP A O 1
ATOM 590 N N . GLU A 1 75 ? 2.239 3.014 -10.418 1.00 53.41 75 GLU A N 1
ATOM 591 C CA . GLU A 1 75 ? 3.692 2.907 -10.446 1.00 53.41 75 GLU A CA 1
ATOM 592 C C . GLU A 1 75 ? 4.265 2.971 -9.033 1.00 53.41 75 GLU A C 1
ATOM 594 O O . GLU A 1 75 ? 4.082 3.939 -8.294 1.00 53.41 75 GLU A O 1
ATOM 599 N N . PHE A 1 76 ? 5.035 1.947 -8.675 1.00 52.66 76 PHE A N 1
ATOM 600 C CA . PHE A 1 76 ? 6.214 2.169 -7.854 1.00 52.66 76 PHE A CA 1
ATOM 601 C C . PHE A 1 76 ? 7.288 2.626 -8.849 1.00 52.66 76 PHE A C 1
ATOM 603 O O . PHE A 1 76 ? 7.708 1.833 -9.692 1.00 52.66 76 PHE A O 1
ATOM 610 N N . VAL A 1 77 ? 7.774 3.869 -8.769 1.00 46.53 77 VAL A N 1
ATOM 611 C CA . VAL A 1 77 ? 8.846 4.405 -9.647 1.00 46.53 77 VAL A CA 1
ATOM 612 C C . VAL A 1 77 ? 10.198 3.714 -9.362 1.00 46.53 77 VAL A C 1
ATOM 614 O O . VAL A 1 77 ? 11.267 4.201 -9.697 1.00 46.53 77 VAL A O 1
ATOM 617 N N . THR A 1 78 ? 10.208 2.546 -8.727 1.00 47.75 78 THR A N 1
ATOM 618 C CA . THR A 1 78 ? 11.406 1.962 -8.123 1.00 47.75 78 THR A CA 1
ATOM 619 C C . THR A 1 78 ? 12.197 1.062 -9.041 1.00 47.75 78 THR A C 1
ATOM 621 O O . THR A 1 78 ? 13.361 0.808 -8.760 1.00 47.75 78 THR A O 1
ATOM 624 N N . THR A 1 79 ? 11.607 0.569 -10.130 1.00 52.19 79 THR A N 1
ATOM 625 C CA . THR A 1 79 ? 12.396 -0.089 -11.183 1.00 52.19 79 THR A CA 1
ATOM 626 C C . THR A 1 79 ? 13.304 0.907 -11.904 1.00 52.19 79 THR A C 1
ATOM 628 O O . THR A 1 79 ? 14.300 0.496 -12.492 1.00 52.19 79 THR A O 1
ATOM 631 N N . ASN A 1 80 ? 13.011 2.209 -11.794 1.00 58.81 80 ASN A N 1
ATOM 632 C CA . ASN A 1 80 ? 13.780 3.288 -12.407 1.00 58.81 80 ASN A CA 1
ATOM 633 C C . ASN A 1 80 ? 14.629 4.087 -11.408 1.00 58.81 80 ASN A C 1
ATOM 635 O O . ASN A 1 80 ? 15.339 4.996 -11.833 1.00 58.81 80 ASN A O 1
ATOM 639 N N . MET A 1 81 ? 14.585 3.765 -10.108 1.00 71.38 81 MET A N 1
ATOM 640 C CA . MET A 1 81 ? 15.465 4.410 -9.134 1.00 71.38 81 MET A CA 1
ATOM 641 C C . MET A 1 81 ? 16.875 3.842 -9.270 1.00 71.38 81 MET A C 1
ATOM 643 O O . MET A 1 81 ? 17.113 2.660 -9.019 1.00 71.38 81 MET A O 1
ATOM 647 N N . THR A 1 82 ? 17.816 4.686 -9.666 1.00 76.75 82 THR A N 1
ATOM 648 C CA . THR A 1 82 ? 19.209 4.310 -9.933 1.00 76.75 82 THR A CA 1
ATOM 649 C C . THR A 1 82 ? 20.201 4.998 -9.003 1.00 76.75 82 THR A C 1
ATOM 651 O O . THR A 1 82 ? 21.347 4.549 -8.909 1.00 76.75 82 THR A O 1
ATOM 654 N N . ALA A 1 83 ? 19.784 6.043 -8.279 1.00 84.50 83 ALA A N 1
ATOM 655 C CA . ALA A 1 83 ? 20.658 6.806 -7.393 1.00 84.50 83 ALA A CA 1
ATOM 656 C C . ALA A 1 83 ? 20.117 6.919 -5.961 1.00 84.50 83 ALA A C 1
ATOM 658 O O . ALA A 1 83 ? 18.922 7.076 -5.715 1.00 84.50 83 ALA A O 1
ATOM 659 N N . LEU A 1 84 ? 21.033 6.854 -4.988 1.00 87.12 84 LEU A N 1
ATOM 660 C CA . LEU A 1 84 ? 20.708 7.068 -3.578 1.00 87.12 84 LEU A CA 1
ATOM 661 C C . LEU A 1 84 ? 20.078 8.451 -3.378 1.00 87.12 84 LEU A C 1
ATOM 663 O O . LEU A 1 84 ? 20.590 9.450 -3.883 1.00 87.12 84 LEU A O 1
ATOM 667 N N . GLY A 1 85 ? 19.000 8.501 -2.601 1.00 84.44 85 GLY A N 1
ATOM 668 C CA . GLY A 1 85 ? 18.241 9.719 -2.330 1.00 84.44 85 GLY A CA 1
ATOM 669 C C . GLY A 1 85 ? 17.213 10.081 -3.401 1.00 84.44 85 GLY A C 1
ATOM 670 O O . GLY A 1 85 ? 16.459 11.028 -3.188 1.00 84.44 85 GLY A O 1
ATOM 671 N N . GLU A 1 86 ? 17.132 9.343 -4.514 1.00 86.00 86 GLU A N 1
ATOM 672 C CA . GLU A 1 86 ? 15.966 9.441 -5.396 1.00 86.00 86 GLU A CA 1
ATOM 673 C C . GLU A 1 86 ? 14.700 9.086 -4.621 1.00 86.00 86 GLU A C 1
ATOM 675 O O . GLU A 1 86 ? 14.746 8.300 -3.667 1.00 86.00 86 GLU A O 1
ATOM 680 N N . THR A 1 87 ? 13.573 9.670 -5.030 1.00 84.94 87 THR A N 1
ATOM 681 C CA . THR A 1 87 ? 12.281 9.490 -4.369 1.00 84.94 87 THR A CA 1
ATOM 682 C C . THR A 1 87 ? 11.177 9.138 -5.362 1.00 84.94 87 THR A C 1
ATOM 684 O O . THR A 1 87 ? 11.193 9.554 -6.519 1.00 84.94 87 THR A O 1
ATOM 687 N N . SER A 1 88 ? 10.209 8.358 -4.890 1.00 81.88 88 SER A N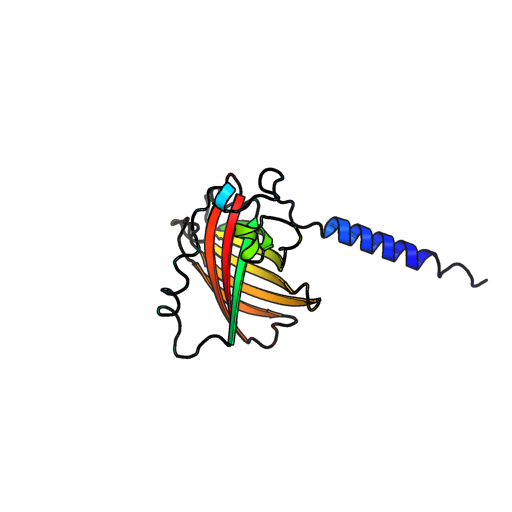 1
ATOM 688 C CA . SER A 1 88 ? 9.000 7.947 -5.605 1.00 81.88 88 SER A CA 1
ATOM 689 C C . SER A 1 88 ? 7.788 8.302 -4.760 1.00 81.88 88 SER A C 1
ATOM 691 O O . SER A 1 88 ? 7.774 8.018 -3.563 1.00 81.88 88 SER A O 1
ATOM 693 N N . GLY A 1 89 ? 6.754 8.867 -5.380 1.00 82.06 89 GLY A N 1
ATOM 694 C CA . GLY A 1 89 ? 5.418 8.916 -4.789 1.00 82.06 89 GLY A CA 1
ATOM 695 C C . GLY A 1 89 ? 4.659 7.622 -5.072 1.00 82.06 89 GLY A C 1
ATOM 696 O O . GLY A 1 89 ? 4.965 6.924 -6.033 1.00 82.06 89 GLY A O 1
ATOM 697 N N . SER A 1 90 ? 3.671 7.313 -4.242 1.00 80.00 90 SER A N 1
ATOM 698 C CA . SER A 1 90 ? 2.711 6.231 -4.461 1.00 80.00 90 SER A CA 1
ATOM 699 C C . SER A 1 90 ? 1.317 6.732 -4.107 1.00 80.00 90 SER A C 1
ATOM 701 O O . SER A 1 90 ? 1.142 7.477 -3.139 1.00 80.00 90 SER A O 1
ATOM 703 N N . ARG A 1 91 ? 0.336 6.376 -4.933 1.00 85.12 91 ARG A N 1
ATOM 704 C CA . ARG A 1 91 ? -1.085 6.651 -4.714 1.00 85.12 91 ARG A CA 1
ATOM 705 C C . ARG A 1 91 ? -1.870 5.462 -5.225 1.00 85.12 91 ARG A C 1
ATOM 707 O O . ARG A 1 91 ? -1.635 5.036 -6.351 1.00 85.12 91 ARG A O 1
ATOM 714 N N . GLY A 1 92 ? -2.782 4.949 -4.417 1.00 85.25 92 GLY A N 1
ATOM 715 C CA . GLY A 1 92 ? -3.542 3.757 -4.754 1.00 85.25 92 GLY A CA 1
ATOM 716 C C . GLY A 1 92 ? -4.927 3.762 -4.140 1.00 85.25 92 GLY A C 1
ATOM 717 O O . GLY A 1 92 ? -5.230 4.535 -3.231 1.00 85.25 92 GLY A O 1
ATOM 718 N N . VAL A 1 93 ? -5.769 2.880 -4.660 1.00 87.88 93 VAL A N 1
ATOM 719 C CA . VAL A 1 93 ? -7.078 2.565 -4.079 1.00 87.88 93 VAL A CA 1
ATOM 720 C C . VAL A 1 93 ? -6.907 1.356 -3.175 1.00 87.88 93 VAL A C 1
ATOM 722 O O . VAL A 1 93 ? -6.161 0.445 -3.539 1.00 87.88 93 VAL A O 1
ATOM 725 N N . ILE A 1 94 ? -7.549 1.354 -2.010 1.00 90.69 94 ILE A N 1
ATOM 726 C CA . ILE A 1 94 ? -7.559 0.216 -1.089 1.00 90.69 94 ILE A CA 1
ATOM 727 C C . ILE A 1 94 ? -8.831 -0.596 -1.315 1.00 90.69 94 ILE A C 1
ATOM 729 O O . ILE A 1 94 ? -9.925 -0.041 -1.384 1.00 90.69 94 ILE A O 1
ATOM 733 N N . TYR A 1 95 ? -8.658 -1.906 -1.406 1.00 88.56 95 TYR A N 1
ATOM 734 C CA . TYR A 1 95 ? -9.696 -2.892 -1.632 1.00 88.56 95 TYR A CA 1
ATOM 735 C C . TYR A 1 95 ? -9.832 -3.844 -0.452 1.00 88.56 95 TYR A C 1
ATOM 737 O O . TYR A 1 95 ? -8.820 -4.271 0.126 1.00 88.56 95 TYR A O 1
ATOM 745 N N . ASP A 1 96 ? -11.069 -4.242 -0.156 1.00 86.31 96 ASP A N 1
ATOM 746 C CA . ASP A 1 96 ? -11.324 -5.433 0.649 1.00 86.31 96 ASP A CA 1
ATOM 747 C C . ASP A 1 96 ? -10.756 -6.693 -0.038 1.00 86.31 96 ASP A C 1
ATOM 749 O O . ASP A 1 96 ? -10.463 -6.720 -1.233 1.00 86.31 96 ASP A O 1
ATOM 753 N N . VAL A 1 97 ? -10.573 -7.774 0.720 1.00 85.62 97 VAL A N 1
ATOM 754 C CA . VAL A 1 97 ? -9.985 -9.014 0.186 1.00 85.62 97 VAL A CA 1
ATOM 755 C C . VAL A 1 97 ? -10.910 -9.813 -0.743 1.00 85.62 97 VAL A C 1
ATOM 757 O O . VAL A 1 97 ? -10.402 -10.665 -1.474 1.00 85.62 97 VAL A O 1
ATOM 760 N N . LEU A 1 98 ? -12.221 -9.564 -0.735 1.00 84.38 98 LEU A N 1
ATOM 761 C CA . LEU A 1 98 ? -13.211 -10.194 -1.619 1.00 84.38 98 LEU A CA 1
ATOM 762 C C . LEU A 1 98 ? -13.058 -9.705 -3.062 1.00 84.38 98 LEU A C 1
ATOM 764 O O . LEU A 1 98 ? -13.215 -10.508 -3.982 1.00 84.38 98 LEU A O 1
ATOM 768 N N . ALA A 1 99 ? -12.612 -8.462 -3.278 1.00 85.69 99 ALA A N 1
ATOM 769 C CA . ALA A 1 99 ? -12.295 -7.934 -4.615 1.00 85.69 99 ALA A CA 1
ATOM 770 C C . ALA A 1 99 ? -11.308 -8.808 -5.409 1.00 85.69 99 ALA A C 1
ATOM 772 O O . ALA A 1 99 ? -11.254 -8.753 -6.641 1.00 85.69 99 ALA A O 1
ATOM 773 N N . LYS A 1 100 ? -10.517 -9.647 -4.726 1.00 84.06 100 LYS A N 1
ATOM 774 C CA . LYS A 1 100 ? -9.624 -10.607 -5.386 1.00 84.06 100 LYS A CA 1
ATOM 775 C C . LYS A 1 100 ? -10.380 -11.632 -6.223 1.00 84.06 100 LYS A C 1
ATOM 777 O O . LYS A 1 100 ? -9.866 -12.014 -7.276 1.00 84.06 100 LYS A O 1
ATOM 782 N N . ASP A 1 101 ? -11.556 -12.039 -5.755 1.00 82.56 101 ASP A N 1
ATOM 783 C CA . ASP A 1 101 ? -12.399 -13.083 -6.338 1.00 82.56 101 ASP A CA 1
ATOM 784 C C . ASP A 1 101 ? -13.649 -12.514 -7.030 1.00 82.56 101 ASP A C 1
ATOM 786 O O . ASP A 1 101 ? -14.156 -13.130 -7.967 1.00 82.56 101 ASP A O 1
ATOM 790 N N . GLU A 1 102 ? -14.121 -11.340 -6.608 1.00 84.44 102 GLU A N 1
ATOM 791 C CA . GLU A 1 102 ? -15.331 -10.683 -7.128 1.00 84.44 102 GLU A CA 1
ATOM 792 C C . GLU A 1 102 ? -15.025 -9.582 -8.161 1.00 84.44 102 GLU A C 1
ATOM 794 O O . GLU A 1 102 ? -15.886 -9.216 -8.962 1.00 84.44 102 GLU A O 1
ATOM 799 N N . GLY A 1 103 ? -13.767 -9.134 -8.224 1.00 83.81 103 GLY A N 1
ATOM 800 C CA . GLY A 1 103 ? -13.257 -8.191 -9.214 1.00 83.81 103 GLY A CA 1
ATOM 801 C C . GLY A 1 103 ? -12.950 -6.804 -8.648 1.00 83.81 103 GLY A C 1
ATOM 802 O O . GLY A 1 103 ? -13.450 -6.397 -7.603 1.00 83.81 103 GLY A O 1
ATOM 803 N N . LEU A 1 104 ? -12.113 -6.049 -9.366 1.00 85.06 104 LEU A N 1
ATOM 804 C CA . LEU A 1 104 ? -11.760 -4.666 -9.019 1.00 85.06 104 LEU A CA 1
ATOM 805 C C . LEU A 1 104 ? -12.893 -3.695 -9.401 1.00 85.06 104 LEU A C 1
ATOM 807 O O . LEU A 1 104 ? -12.852 -3.069 -10.468 1.00 85.06 104 LEU A O 1
ATOM 811 N N . ILE A 1 105 ? -13.920 -3.619 -8.554 1.00 83.25 105 ILE A N 1
ATOM 812 C CA . ILE A 1 105 ? -15.114 -2.769 -8.710 1.00 83.25 105 ILE A CA 1
ATOM 813 C C . ILE A 1 105 ? -15.277 -1.806 -7.525 1.00 83.25 105 ILE A C 1
ATOM 815 O O . ILE A 1 105 ? -14.673 -1.999 -6.473 1.00 83.25 105 ILE A O 1
ATOM 819 N N . GLU A 1 106 ? -16.061 -0.739 -7.711 1.00 82.50 106 GLU A N 1
ATOM 820 C CA . GLU A 1 106 ? -16.179 0.366 -6.741 1.00 82.50 106 GLU A CA 1
ATOM 821 C C . GLU A 1 106 ? -16.775 -0.086 -5.402 1.00 82.50 106 GLU A C 1
ATOM 823 O O . GLU A 1 106 ? -16.445 0.474 -4.362 1.00 82.50 106 GLU A O 1
ATOM 828 N N . GLU A 1 107 ? -17.606 -1.124 -5.422 1.00 84.69 107 GLU A N 1
ATOM 829 C CA . GLU A 1 107 ? -18.278 -1.696 -4.257 1.00 84.69 107 GLU A CA 1
ATOM 830 C C . GLU A 1 107 ? -17.315 -2.303 -3.231 1.00 84.69 107 GLU A C 1
ATOM 832 O O . GLU A 1 107 ? -17.677 -2.396 -2.064 1.00 84.69 107 GLU A O 1
ATOM 837 N N . HIS A 1 108 ? -16.107 -2.682 -3.653 1.00 86.25 108 HIS A N 1
ATOM 838 C CA . HIS A 1 108 ? -15.079 -3.244 -2.774 1.00 86.25 108 HIS A CA 1
ATOM 839 C C . HIS A 1 108 ? -14.006 -2.232 -2.362 1.00 86.25 108 HIS A C 1
ATOM 841 O O . HIS A 1 108 ? -12.966 -2.606 -1.813 1.00 86.25 108 HIS A O 1
ATOM 847 N N . VAL A 1 109 ? -14.194 -0.954 -2.696 1.00 87.56 109 VAL A N 1
ATOM 848 C CA . VAL A 1 109 ? -13.248 0.099 -2.334 1.00 87.56 109 VAL A CA 1
ATOM 849 C C . VAL A 1 109 ? -13.467 0.497 -0.878 1.00 87.56 109 VAL A C 1
ATOM 851 O O . VAL A 1 109 ? -14.456 1.136 -0.536 1.00 87.56 109 VAL A O 1
ATOM 854 N N . GLU A 1 110 ? -12.480 0.180 -0.046 1.00 88.38 110 GLU A N 1
ATOM 855 C CA . GLU A 1 110 ? -12.454 0.457 1.398 1.00 88.38 110 GLU A CA 1
ATOM 856 C C . GLU A 1 110 ? -11.557 1.657 1.728 1.00 88.38 110 GLU A C 1
ATOM 858 O O . GLU A 1 110 ? -11.278 1.945 2.887 1.00 88.38 110 GLU A O 1
ATOM 863 N N . GLY A 1 111 ? -11.049 2.368 0.717 1.00 90.19 111 GLY A N 1
ATOM 864 C CA . GLY A 1 111 ? -10.371 3.643 0.925 1.00 90.19 111 GLY A CA 1
ATOM 865 C C . GLY A 1 111 ? -9.222 3.925 -0.031 1.00 90.19 111 GLY A C 1
ATOM 866 O O . GLY A 1 111 ? -9.249 3.557 -1.208 1.00 90.19 111 GLY A O 1
ATOM 867 N N . ALA A 1 112 ? -8.212 4.634 0.468 1.00 90.56 112 ALA A N 1
ATOM 868 C CA . ALA A 1 112 ? -7.123 5.169 -0.338 1.00 90.56 112 ALA A CA 1
ATOM 869 C C . ALA A 1 112 ? -5.770 5.043 0.361 1.00 90.56 112 ALA A C 1
ATOM 871 O O . ALA A 1 112 ? -5.647 5.138 1.580 1.00 90.56 112 ALA A O 1
ATOM 872 N N . LEU A 1 113 ? -4.738 4.875 -0.453 1.00 90.75 113 LEU A N 1
ATOM 873 C CA . LEU A 1 113 ? -3.346 4.822 -0.046 1.00 90.75 113 LEU A CA 1
ATOM 874 C C . LEU A 1 113 ? -2.611 6.015 -0.647 1.00 90.75 113 LEU A C 1
ATOM 876 O O . LEU A 1 113 ? -2.730 6.282 -1.847 1.00 90.75 113 LEU A O 1
ATOM 880 N N . GLN A 1 114 ? -1.769 6.660 0.149 1.00 90.75 114 GLN A N 1
ATOM 881 C CA . GLN A 1 114 ? -0.700 7.505 -0.371 1.00 90.75 114 GLN A CA 1
ATOM 882 C C . GLN A 1 114 ? 0.612 7.215 0.342 1.00 90.75 114 GLN A C 1
ATOM 884 O O . GLN A 1 114 ? 0.630 6.712 1.458 1.00 90.75 114 GLN A O 1
ATOM 889 N N . GLY A 1 115 ? 1.731 7.540 -0.285 1.00 90.19 115 GLY A N 1
ATOM 890 C CA . GLY A 1 115 ? 3.018 7.383 0.368 1.00 90.19 115 GLY A CA 1
ATOM 891 C C . GLY A 1 115 ? 4.176 7.863 -0.475 1.00 90.19 115 GLY A C 1
ATOM 892 O O . GLY A 1 115 ? 4.019 8.251 -1.636 1.00 90.19 115 GLY A O 1
ATOM 893 N N . SER A 1 116 ? 5.359 7.800 0.113 1.00 89.38 116 SER A N 1
ATOM 894 C CA . SER A 1 116 ? 6.609 8.078 -0.576 1.00 89.38 116 SER A CA 1
ATOM 895 C C . SER A 1 116 ? 7.697 7.108 -0.150 1.00 89.38 116 SER A C 1
ATOM 897 O O . SER A 1 116 ? 7.723 6.656 0.992 1.00 89.38 116 SER A O 1
ATOM 899 N N . CYS A 1 117 ? 8.601 6.808 -1.073 1.00 88.19 117 CYS A N 1
ATOM 900 C CA . CYS A 1 117 ? 9.748 5.944 -0.847 1.00 88.19 117 CYS A CA 1
ATOM 901 C C . CYS A 1 117 ? 11.017 6.618 -1.351 1.00 88.19 117 CYS A C 1
ATOM 903 O O . CYS A 1 117 ? 11.003 7.260 -2.399 1.00 88.19 117 CYS A O 1
ATOM 905 N N . SER A 1 118 ? 12.116 6.465 -0.616 1.00 90.31 118 SER A N 1
ATOM 906 C CA . SER A 1 118 ? 13.437 6.968 -1.000 1.00 90.31 118 SER A CA 1
ATOM 907 C C . SER A 1 118 ? 14.429 5.817 -1.100 1.00 90.31 118 SER A C 1
ATOM 909 O O . SER A 1 118 ? 14.475 4.989 -0.190 1.00 90.31 118 SER A O 1
ATOM 911 N N . LEU A 1 119 ? 15.253 5.764 -2.150 1.00 88.06 119 LEU A N 1
ATOM 912 C CA . LEU A 1 119 ? 16.313 4.756 -2.260 1.00 88.06 119 LEU A CA 1
ATOM 913 C C . LEU A 1 119 ? 17.424 5.088 -1.259 1.00 88.06 119 LEU A C 1
ATOM 915 O O . LEU A 1 119 ? 18.102 6.105 -1.390 1.00 88.06 119 LEU A O 1
ATOM 919 N N . VAL A 1 120 ? 17.619 4.234 -0.255 1.00 90.00 120 VAL A N 1
ATOM 920 C CA . VAL A 1 120 ? 18.572 4.481 0.848 1.00 90.00 120 VAL A CA 1
ATOM 921 C C . VAL A 1 120 ? 19.756 3.522 0.845 1.00 90.00 120 VAL A C 1
ATOM 923 O O . VAL A 1 120 ? 20.687 3.692 1.628 1.00 90.00 120 VAL A O 1
ATOM 926 N N . SER A 1 121 ? 19.748 2.523 -0.037 1.00 86.56 121 SER A N 1
ATOM 927 C CA . SER A 1 121 ? 20.818 1.537 -0.137 1.00 86.56 121 SER A CA 1
ATOM 928 C C . SER A 1 121 ? 21.021 1.060 -1.571 1.00 86.56 121 SER A C 1
ATOM 930 O O . SER A 1 121 ? 20.074 0.928 -2.344 1.00 86.56 121 SER A O 1
ATOM 932 N N . SER A 1 122 ? 22.273 0.752 -1.912 1.00 81.75 122 SER A N 1
ATOM 933 C CA . SER A 1 122 ? 22.670 0.240 -3.229 1.00 81.75 122 SER A CA 1
ATOM 934 C C . SER A 1 122 ? 22.163 -1.176 -3.515 1.00 81.75 122 SER A C 1
ATOM 936 O O . SER A 1 122 ? 22.170 -1.600 -4.665 1.00 81.75 122 SER A O 1
ATOM 938 N N . ASP A 1 123 ? 21.700 -1.902 -2.493 1.00 80.44 123 ASP A N 1
ATOM 939 C CA . ASP A 1 123 ? 21.039 -3.206 -2.636 1.00 80.44 123 ASP A CA 1
ATOM 940 C C . ASP A 1 123 ? 19.537 -3.099 -2.969 1.00 80.44 123 ASP A C 1
ATOM 942 O O . ASP A 1 123 ? 18.830 -4.110 -2.941 1.00 80.44 123 ASP A O 1
ATOM 946 N N . GLY A 1 124 ? 19.044 -1.890 -3.263 1.00 79.88 124 GLY A N 1
ATOM 947 C CA . GLY A 1 124 ? 17.656 -1.637 -3.648 1.00 79.88 124 GLY A CA 1
ATOM 948 C C . GLY A 1 124 ? 16.702 -1.394 -2.476 1.00 79.88 124 GLY A C 1
ATOM 949 O O . GLY A 1 124 ? 15.501 -1.241 -2.708 1.00 79.88 124 GLY A O 1
ATOM 950 N N . LYS A 1 125 ? 17.191 -1.361 -1.224 1.00 85.75 125 LYS A N 1
ATOM 951 C CA . LYS A 1 125 ? 16.342 -1.017 -0.072 1.00 85.75 125 LYS A CA 1
ATOM 952 C C . LYS A 1 125 ? 15.917 0.442 -0.103 1.00 85.75 125 LYS A C 1
ATOM 954 O O . LYS A 1 125 ? 16.714 1.348 -0.369 1.00 85.75 125 LYS A O 1
ATOM 959 N N . GLN A 1 126 ? 14.668 0.654 0.274 1.00 87.81 126 GLN A N 1
ATOM 960 C CA . GLN A 1 126 ? 14.036 1.957 0.296 1.00 87.81 126 GLN A CA 1
ATOM 961 C C . GLN A 1 126 ? 13.437 2.233 1.662 1.00 87.81 126 GLN A C 1
ATOM 963 O O . GLN A 1 126 ? 12.873 1.337 2.282 1.00 87.81 126 GLN A O 1
ATOM 968 N N . LEU A 1 127 ? 13.541 3.475 2.115 1.00 92.38 127 LEU A N 1
ATOM 969 C CA . LEU A 1 127 ? 12.784 3.952 3.262 1.00 92.38 127 LEU A CA 1
ATOM 970 C C . LEU A 1 127 ? 11.449 4.481 2.747 1.00 92.38 127 LEU A C 1
ATOM 972 O O . LEU A 1 127 ? 11.443 5.435 1.969 1.00 92.38 127 LEU A O 1
ATOM 976 N N . CYS A 1 128 ? 10.352 3.863 3.168 1.00 91.69 128 CYS A N 1
ATOM 977 C CA . CYS A 1 128 ? 9.005 4.240 2.766 1.00 91.69 128 CYS A CA 1
ATOM 978 C C . CYS A 1 128 ? 8.195 4.748 3.946 1.00 91.69 128 CYS A C 1
ATOM 980 O O . CYS A 1 128 ? 8.323 4.229 5.054 1.00 91.69 128 CYS A O 1
ATOM 982 N N . SER A 1 129 ? 7.331 5.715 3.666 1.00 94.50 129 SER A N 1
ATOM 983 C CA . SER A 1 129 ? 6.286 6.192 4.557 1.00 94.50 129 SER A CA 1
ATOM 984 C C . SER A 1 129 ? 4.959 6.150 3.810 1.00 94.50 129 SER A C 1
ATOM 986 O O . SER A 1 129 ? 4.849 6.713 2.718 1.00 94.50 129 SER A O 1
ATOM 988 N N . PHE A 1 130 ? 3.987 5.446 4.377 1.00 94.06 130 PHE A N 1
ATOM 989 C CA . PHE A 1 130 ? 2.655 5.267 3.819 1.00 94.06 130 PHE A CA 1
ATOM 990 C C . PHE A 1 130 ? 1.601 5.810 4.775 1.00 94.06 130 PHE A C 1
ATOM 992 O O . PHE A 1 130 ? 1.696 5.631 5.988 1.00 94.06 130 PHE A O 1
ATOM 999 N N . GLU A 1 131 ? 0.577 6.413 4.197 1.00 94.56 131 GLU A N 1
ATOM 1000 C CA . GLU A 1 131 ? -0.646 6.833 4.855 1.00 94.56 131 GLU A CA 1
ATOM 1001 C C . GLU A 1 131 ? -1.803 6.029 4.254 1.00 94.56 131 GLU A C 1
ATOM 1003 O O . GLU A 1 131 ? -2.045 6.049 3.041 1.00 94.56 131 GLU A O 1
ATOM 1008 N N . PHE A 1 132 ? -2.491 5.293 5.117 1.00 93.50 132 PHE A N 1
ATOM 1009 C CA . PHE A 1 132 ? -3.650 4.478 4.791 1.00 93.50 132 PHE A CA 1
ATOM 1010 C C . PHE A 1 132 ? -4.890 5.197 5.303 1.00 93.50 132 PHE A C 1
ATOM 1012 O O . PHE A 1 132 ? -4.997 5.457 6.502 1.00 93.50 132 PHE A O 1
ATOM 1019 N N . PHE A 1 133 ? -5.825 5.479 4.405 1.00 92.25 133 PHE A N 1
ATOM 1020 C CA . PHE A 1 133 ? -7.149 5.988 4.732 1.00 92.25 133 PHE A CA 1
ATOM 1021 C C . PHE A 1 133 ? -8.136 4.855 4.510 1.00 92.25 133 PHE A C 1
ATOM 1023 O O . PHE A 1 133 ? -8.348 4.450 3.368 1.00 92.25 133 PHE A O 1
ATOM 1030 N N . LEU A 1 134 ? -8.700 4.331 5.590 1.00 90.50 134 LEU A N 1
ATOM 1031 C CA . LEU A 1 134 ? -9.660 3.237 5.566 1.00 90.50 134 LEU A CA 1
ATOM 1032 C C . LEU A 1 134 ? -11.040 3.769 5.906 1.00 90.50 134 LEU A C 1
ATOM 1034 O O . LEU A 1 134 ? -11.221 4.415 6.933 1.00 90.50 134 LEU A O 1
ATOM 1038 N N . MET A 1 135 ? -12.001 3.498 5.043 1.00 83.44 135 MET A N 1
ATOM 1039 C CA . MET A 1 135 ? -13.390 3.871 5.201 1.00 83.44 135 MET A CA 1
ATOM 1040 C C . MET A 1 135 ? -14.202 2.601 5.346 1.00 83.44 135 MET A C 1
ATOM 1042 O O . MET A 1 135 ? -14.141 1.770 4.457 1.00 83.44 135 MET A O 1
ATOM 1046 N N . ASP A 1 136 ? -14.985 2.481 6.411 1.00 68.75 136 ASP A N 1
ATOM 1047 C CA . ASP A 1 136 ? -16.018 1.451 6.486 1.00 68.75 136 ASP A CA 1
ATOM 1048 C C . ASP A 1 136 ? -17.304 2.023 5.861 1.00 68.75 136 ASP A C 1
ATOM 1050 O O . ASP A 1 136 ? -17.942 2.901 6.457 1.00 68.75 136 ASP A O 1
ATOM 1054 N N . PRO A 1 137 ? -17.722 1.558 4.671 1.00 57.06 137 PRO A N 1
ATOM 1055 C CA . PRO A 1 137 ? -18.890 2.094 3.980 1.00 57.06 137 PRO A CA 1
ATOM 1056 C C . PRO A 1 137 ? -20.207 1.803 4.714 1.00 57.06 137 PRO A C 1
ATOM 1058 O O . PRO A 1 137 ? -21.204 2.491 4.480 1.00 57.06 137 PRO A O 1
ATOM 1061 N N . SER A 1 138 ? -20.238 0.808 5.608 1.00 51.94 138 SER A N 1
ATOM 1062 C CA . SER A 1 138 ? -21.436 0.424 6.360 1.00 51.94 138 SER A CA 1
ATOM 1063 C C . SER A 1 138 ? -21.695 1.326 7.570 1.00 51.94 138 SER A C 1
ATOM 1065 O O . SER A 1 138 ? -22.852 1.562 7.930 1.00 51.94 138 SER A O 1
ATOM 1067 N N . THR A 1 139 ? -20.634 1.866 8.171 1.00 61.34 139 THR A N 1
ATOM 1068 C CA . THR A 1 139 ? -20.703 2.740 9.353 1.00 61.34 139 THR A CA 1
ATOM 1069 C C . THR A 1 139 ? -20.372 4.200 9.038 1.00 61.34 139 THR A C 1
ATOM 1071 O O . THR A 1 139 ? -20.728 5.088 9.814 1.00 61.34 139 THR A O 1
ATOM 1074 N N . GLY A 1 140 ? -19.749 4.470 7.887 1.00 64.12 140 GLY A N 1
ATOM 1075 C CA . GLY A 1 140 ? -19.216 5.783 7.520 1.00 64.12 140 GLY A CA 1
ATOM 1076 C C . GLY A 1 140 ? -17.967 6.168 8.316 1.00 64.12 140 GLY A C 1
ATOM 1077 O O . GLY A 1 140 ? -17.562 7.331 8.271 1.00 64.12 140 GLY A O 1
ATOM 1078 N N . SER A 1 141 ? -17.394 5.218 9.058 1.00 71.94 141 SER A N 1
ATOM 1079 C CA . SER A 1 141 ? -16.184 5.407 9.847 1.00 71.94 141 SER A CA 1
ATOM 1080 C C . SER A 1 141 ? -14.970 5.622 8.956 1.00 71.94 141 SER A C 1
ATOM 1082 O O . SER A 1 141 ? -14.842 4.981 7.913 1.00 71.94 141 SER A O 1
ATOM 1084 N N . LEU A 1 142 ? -14.078 6.516 9.379 1.00 82.94 142 LEU A N 1
ATOM 1085 C CA . LEU A 1 142 ? -12.802 6.787 8.723 1.00 82.94 142 LEU A CA 1
ATOM 1086 C C . LEU A 1 142 ? -11.694 6.527 9.736 1.00 82.94 142 LEU A C 1
ATOM 1088 O O . LEU A 1 142 ? -11.708 7.081 10.831 1.00 82.94 142 LEU A O 1
ATOM 1092 N N . GLY A 1 143 ? -10.730 5.696 9.367 1.00 88.75 143 GLY A N 1
ATOM 1093 C CA . GLY A 1 143 ? -9.525 5.442 10.137 1.00 88.75 143 GLY A CA 1
ATOM 1094 C C . GLY A 1 143 ? -8.296 5.806 9.322 1.00 88.75 143 GLY A C 1
ATOM 1095 O O . GLY A 1 143 ? -8.173 5.414 8.160 1.00 88.75 143 GLY A O 1
ATOM 1096 N N . THR A 1 144 ? -7.368 6.530 9.941 1.00 92.75 144 THR A N 1
ATOM 1097 C CA . THR A 1 144 ? -6.094 6.890 9.310 1.00 92.75 144 THR A CA 1
ATOM 1098 C C . THR A 1 144 ? -4.950 6.158 10.005 1.00 92.75 144 THR A C 1
ATOM 1100 O O . THR A 1 144 ? -4.892 6.135 11.234 1.00 92.75 144 THR A O 1
ATOM 1103 N N . VAL A 1 145 ? -4.025 5.574 9.240 1.00 93.56 145 VAL A N 1
ATOM 1104 C CA . VAL A 1 145 ? -2.791 4.955 9.754 1.00 93.56 145 VAL A CA 1
ATOM 1105 C C . VAL A 1 145 ? -1.596 5.507 8.994 1.00 93.56 145 VAL A C 1
ATOM 1107 O O . VAL A 1 145 ? -1.584 5.482 7.767 1.00 93.56 145 VAL A O 1
ATOM 1110 N N . VAL A 1 146 ? -0.565 5.950 9.708 1.00 94.94 146 VAL A N 1
ATOM 1111 C CA . VAL A 1 146 ? 0.731 6.323 9.131 1.00 94.94 146 VAL A CA 1
ATOM 1112 C C . VAL A 1 146 ? 1.760 5.288 9.547 1.00 94.94 146 VAL A C 1
ATOM 1114 O O . VAL A 1 146 ? 1.941 5.045 10.741 1.00 94.94 146 VAL A O 1
ATOM 1117 N N . ALA A 1 147 ? 2.450 4.689 8.581 1.00 95.25 147 ALA A N 1
ATOM 1118 C CA . ALA A 1 147 ? 3.468 3.685 8.848 1.00 95.25 147 ALA A CA 1
ATOM 1119 C C . ALA A 1 147 ? 4.747 3.919 8.049 1.00 95.25 147 ALA A C 1
ATOM 1121 O O . ALA A 1 147 ? 4.704 4.263 6.867 1.00 95.25 147 ALA A O 1
ATOM 1122 N N . THR A 1 148 ? 5.894 3.695 8.688 1.00 94.94 148 THR A N 1
ATOM 1123 C CA . THR A 1 148 ? 7.216 3.922 8.096 1.00 94.94 148 THR A CA 1
ATOM 1124 C C . THR A 1 148 ? 8.109 2.703 8.275 1.00 94.94 148 THR A C 1
ATOM 1126 O O . THR A 1 148 ? 8.057 2.004 9.284 1.00 94.94 148 THR A O 1
ATOM 1129 N N . GLY A 1 149 ? 8.948 2.411 7.288 1.00 92.81 149 GLY A N 1
ATOM 1130 C CA . GLY A 1 149 ? 9.836 1.258 7.361 1.00 92.81 149 GLY A CA 1
ATOM 1131 C C . GLY A 1 149 ? 10.738 1.112 6.152 1.00 92.81 149 GLY A C 1
ATOM 1132 O O . GLY A 1 149 ? 10.583 1.786 5.134 1.00 92.81 149 GLY A O 1
ATOM 1133 N N . THR A 1 150 ? 11.713 0.218 6.283 1.00 89.88 150 THR A N 1
ATOM 1134 C CA . THR A 1 150 ? 12.583 -0.135 5.163 1.00 89.88 150 THR A CA 1
ATOM 1135 C C . THR A 1 150 ? 11.964 -1.287 4.392 1.00 89.88 150 THR A C 1
ATOM 1137 O O . THR A 1 150 ? 11.757 -2.367 4.945 1.00 89.88 150 THR A O 1
ATOM 1140 N N . VAL A 1 151 ? 11.705 -1.069 3.110 1.00 86.19 151 VAL A N 1
ATOM 1141 C CA . VAL A 1 151 ? 11.150 -2.071 2.205 1.00 86.19 151 VAL A CA 1
ATOM 1142 C C . VAL A 1 151 ? 12.199 -2.468 1.180 1.00 86.19 151 VAL A C 1
ATOM 1144 O O . VAL A 1 151 ? 13.063 -1.674 0.793 1.00 86.19 151 VAL A O 1
ATOM 1147 N N . LYS A 1 152 ? 12.110 -3.705 0.708 1.00 77.62 152 LYS A N 1
ATOM 1148 C CA . LYS A 1 152 ? 12.827 -4.146 -0.485 1.00 77.62 152 LYS A CA 1
ATOM 1149 C C . LYS A 1 152 ? 11.785 -4.580 -1.498 1.00 77.62 152 LYS A C 1
ATOM 1151 O O . LYS A 1 152 ? 10.967 -5.441 -1.184 1.00 77.62 152 LYS A O 1
ATOM 1156 N N . ASN A 1 153 ? 11.789 -3.960 -2.677 1.00 67.00 153 ASN A N 1
ATOM 1157 C CA . ASN A 1 153 ? 10.804 -4.259 -3.712 1.00 67.00 153 ASN A CA 1
ATOM 1158 C C . ASN A 1 153 ? 11.189 -5.540 -4.468 1.00 67.00 153 ASN A C 1
ATOM 1160 O O . ASN A 1 153 ? 11.607 -5.520 -5.623 1.00 67.00 153 ASN A O 1
ATOM 1164 N N . GLU A 1 154 ? 11.131 -6.653 -3.749 1.00 71.56 154 GLU A N 1
ATOM 1165 C CA . GLU A 1 154 ? 11.237 -7.995 -4.296 1.00 71.56 154 GLU A CA 1
ATOM 1166 C C . GLU A 1 154 ? 9.836 -8.599 -4.306 1.00 71.56 154 GLU A C 1
ATOM 1168 O O . GLU A 1 154 ? 9.147 -8.607 -3.282 1.00 71.56 154 GLU A O 1
ATOM 1173 N N . ILE A 1 155 ? 9.415 -9.094 -5.473 1.00 68.81 155 ILE A N 1
ATOM 1174 C CA . ILE A 1 155 ? 8.143 -9.805 -5.609 1.00 68.81 155 ILE A CA 1
ATOM 1175 C C . ILE A 1 155 ? 8.142 -10.975 -4.624 1.00 68.81 155 ILE A C 1
ATOM 1177 O O . ILE A 1 155 ? 9.148 -11.661 -4.451 1.00 68.81 155 ILE A O 1
ATOM 1181 N N . ASP A 1 156 ? 7.005 -11.173 -3.969 1.00 65.56 156 ASP A N 1
ATOM 1182 C CA . ASP A 1 156 ? 6.795 -12.206 -2.960 1.00 65.56 156 ASP A CA 1
ATOM 1183 C C . ASP A 1 156 ? 7.602 -12.089 -1.653 1.00 65.56 156 ASP A C 1
ATOM 1185 O O . ASP A 1 156 ? 7.458 -12.941 -0.768 1.00 65.56 156 ASP A O 1
ATOM 1189 N N . THR A 1 157 ? 8.354 -11.004 -1.461 1.00 74.25 157 THR A N 1
ATOM 1190 C CA . THR A 1 157 ? 9.038 -10.700 -0.198 1.00 74.25 157 THR A CA 1
ATOM 1191 C C . THR A 1 157 ? 8.166 -9.819 0.695 1.00 74.25 157 THR A C 1
ATOM 1193 O O . THR A 1 157 ? 7.557 -8.849 0.245 1.00 74.25 157 THR A O 1
ATOM 1196 N N . ASN A 1 158 ? 8.121 -10.138 1.992 1.00 82.19 158 ASN A N 1
ATOM 1197 C CA . ASN A 1 158 ? 7.432 -9.293 2.965 1.00 82.19 158 ASN A CA 1
ATOM 1198 C C . ASN A 1 158 ? 8.349 -8.188 3.467 1.00 82.19 158 ASN A C 1
ATOM 1200 O O . ASN A 1 158 ? 9.508 -8.446 3.797 1.00 82.19 158 ASN A O 1
ATOM 1204 N N . SER A 1 159 ? 7.796 -6.992 3.613 1.00 85.81 159 SER A N 1
ATOM 1205 C CA . SER A 1 159 ? 8.416 -5.909 4.373 1.00 85.81 159 SER A CA 1
ATOM 1206 C C . SER A 1 159 ? 7.531 -5.547 5.563 1.00 85.81 159 SER A C 1
ATOM 1208 O O . SER A 1 159 ? 6.317 -5.745 5.524 1.00 85.81 159 SER A O 1
ATOM 1210 N N . VAL A 1 160 ? 8.144 -5.044 6.632 1.00 89.12 160 VAL A N 1
ATOM 1211 C CA . VAL A 1 160 ? 7.436 -4.603 7.838 1.00 89.12 160 VAL A CA 1
ATOM 1212 C C . VAL A 1 160 ? 7.645 -3.103 7.993 1.00 89.12 160 VAL A C 1
ATOM 1214 O O . VAL A 1 160 ? 8.779 -2.621 7.954 1.00 89.12 160 VAL A O 1
ATOM 1217 N N . LEU A 1 161 ? 6.546 -2.379 8.161 1.00 92.00 161 LEU A N 1
ATOM 1218 C CA . LEU A 1 161 ? 6.515 -0.968 8.524 1.00 92.00 161 LEU A CA 1
ATOM 1219 C C . LEU A 1 161 ? 6.017 -0.862 9.968 1.00 92.00 161 LEU A C 1
ATOM 1221 O O . LEU A 1 161 ? 5.169 -1.646 10.394 1.00 92.00 161 LEU A O 1
ATOM 1225 N N . ILE A 1 162 ? 6.521 0.111 10.711 1.00 93.75 162 ILE A N 1
ATOM 1226 C CA . ILE A 1 162 ? 6.048 0.433 12.056 1.00 93.75 162 ILE A CA 1
ATOM 1227 C C . ILE A 1 162 ? 4.966 1.497 11.941 1.00 93.75 162 ILE A C 1
ATOM 1229 O O . ILE A 1 162 ? 5.119 2.435 11.160 1.00 93.75 162 ILE A O 1
ATOM 1233 N N . ILE A 1 163 ? 3.871 1.338 12.685 1.00 93.56 163 ILE A N 1
ATOM 1234 C CA . ILE A 1 163 ? 2.831 2.365 12.772 1.00 93.56 163 ILE A CA 1
ATOM 1235 C C . ILE A 1 163 ? 3.348 3.491 13.665 1.00 93.56 163 ILE A C 1
ATOM 1237 O O . ILE A 1 163 ? 3.630 3.282 14.842 1.00 93.56 163 ILE A O 1
ATOM 1241 N N . GLU A 1 164 ? 3.467 4.677 13.081 1.00 91.88 164 GLU A N 1
ATOM 1242 C CA . GLU A 1 164 ? 3.964 5.892 13.731 1.00 91.88 164 GLU A CA 1
ATOM 1243 C C . GLU A 1 164 ? 2.818 6.733 14.300 1.00 91.88 164 GLU A C 1
ATOM 1245 O O . GLU A 1 164 ? 2.985 7.442 15.291 1.00 91.88 164 GLU A O 1
ATOM 1250 N N . ALA A 1 165 ? 1.650 6.677 13.656 1.00 90.94 165 ALA A N 1
ATOM 1251 C CA . ALA A 1 165 ? 0.471 7.410 14.083 1.00 90.94 165 ALA A CA 1
ATOM 1252 C C . ALA A 1 165 ? -0.812 6.744 13.589 1.00 90.94 165 ALA A C 1
ATOM 1254 O O . ALA A 1 165 ? -0.856 6.133 12.519 1.00 90.94 165 ALA A O 1
ATOM 1255 N N . THR A 1 166 ? -1.871 6.947 14.357 1.00 91.75 166 THR A N 1
ATOM 1256 C CA . THR A 1 166 ? -3.248 6.626 13.997 1.00 91.75 166 THR A CA 1
ATOM 1257 C C . THR A 1 166 ? -4.108 7.873 14.175 1.00 91.75 166 THR A C 1
ATOM 1259 O O . THR A 1 166 ? -3.779 8.779 14.947 1.00 91.75 166 THR A O 1
ATOM 1262 N N . GLY A 1 167 ? -5.194 7.955 13.420 1.00 88.75 167 GLY A N 1
ATOM 1263 C CA . GLY A 1 167 ? -6.110 9.086 13.442 1.00 88.75 167 GLY A CA 1
ATOM 1264 C C . GLY A 1 167 ? -7.558 8.640 13.362 1.00 88.75 167 GLY A C 1
ATOM 1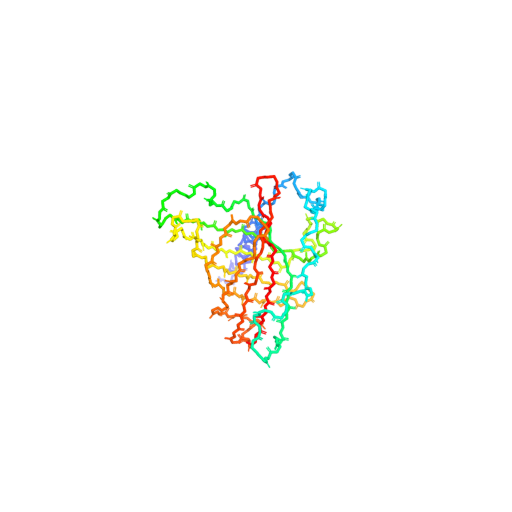265 O O . GLY A 1 16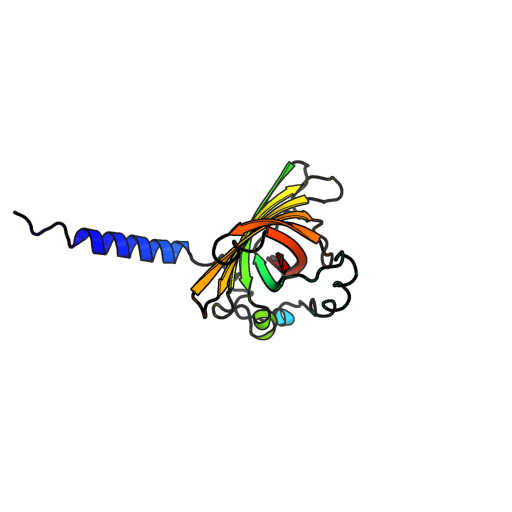7 ? -7.850 7.485 13.042 1.00 88.75 167 GLY A O 1
ATOM 1266 N N . ASP A 1 168 ? -8.446 9.591 13.641 1.00 89.31 168 ASP A N 1
ATOM 1267 C CA . ASP A 1 168 ? -9.892 9.422 13.518 1.00 89.31 168 ASP A CA 1
ATOM 1268 C C . ASP A 1 168 ? -10.393 8.232 14.356 1.00 89.31 168 ASP A C 1
ATOM 1270 O O . ASP A 1 168 ? -10.074 8.143 15.546 1.00 89.31 168 ASP A O 1
ATOM 1274 N N .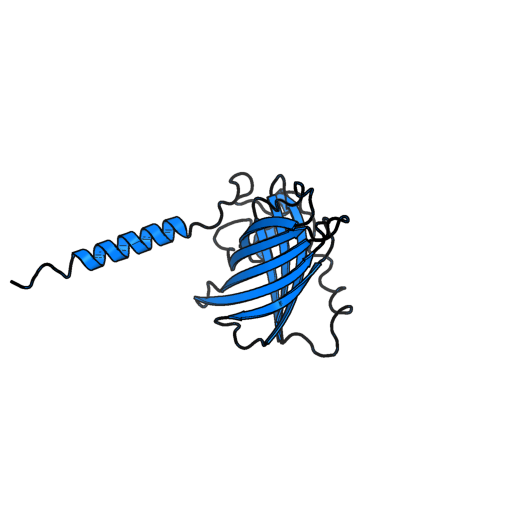 ASP A 1 169 ? -11.127 7.296 13.759 1.00 84.94 169 ASP A N 1
ATOM 1275 C CA . ASP A 1 169 ? -11.680 6.143 14.475 1.00 84.94 169 ASP A CA 1
ATOM 1276 C C . ASP A 1 169 ? -10.603 5.158 14.969 1.00 84.94 169 ASP A C 1
ATOM 1278 O O . ASP A 1 169 ? -10.891 4.265 15.767 1.00 84.94 169 ASP A O 1
ATOM 1282 N N . PHE A 1 170 ? -9.340 5.341 14.564 1.00 85.56 170 PHE A N 1
ATOM 1283 C CA . PHE A 1 170 ? -8.196 4.562 15.047 1.00 85.56 170 PHE A CA 1
ATOM 1284 C C . PHE A 1 170 ? -7.366 5.257 16.128 1.00 85.56 170 PHE A C 1
ATOM 1286 O O . PHE A 1 170 ? -6.392 4.670 16.593 1.00 85.56 170 PHE A O 1
ATOM 1293 N N . ILE A 1 171 ? -7.752 6.450 16.596 1.00 85.75 171 ILE A N 1
ATOM 1294 C CA . ILE A 1 171 ? -6.981 7.228 17.588 1.00 85.75 171 ILE A CA 1
ATOM 1295 C C . ILE A 1 171 ? -6.704 6.486 18.912 1.00 85.75 171 ILE A C 1
ATOM 1297 O O . ILE A 1 171 ? -5.815 6.873 19.668 1.00 85.75 171 ILE A O 1
ATOM 1301 N N . GLY A 1 172 ? -7.475 5.436 19.217 1.00 80.56 172 GLY A N 1
ATOM 1302 C CA . GLY A 1 172 ? -7.284 4.593 20.399 1.00 80.56 172 GLY A CA 1
ATOM 1303 C C . GLY A 1 172 ? -6.084 3.646 20.317 1.00 80.56 172 GLY A C 1
ATOM 1304 O O . GLY A 1 172 ? -5.593 3.232 21.363 1.00 80.56 172 GLY A O 1
ATOM 1305 N N . TYR A 1 173 ? -5.590 3.343 19.113 1.00 83.69 173 TYR A N 1
ATOM 1306 C CA . TYR A 1 173 ? -4.441 2.461 18.916 1.00 83.69 173 TYR A CA 1
ATOM 1307 C C . TYR A 1 173 ? -3.149 3.279 18.930 1.00 83.69 173 TYR A C 1
ATOM 1309 O O . TYR A 1 173 ? -2.964 4.195 18.132 1.00 83.69 173 TYR A O 1
ATOM 1317 N N . SER A 1 174 ? -2.245 2.947 19.840 1.00 78.75 174 SER A N 1
ATOM 1318 C CA . SER A 1 174 ? -1.013 3.687 20.129 1.00 78.75 174 SER A CA 1
ATOM 1319 C C . SER A 1 174 ? 0.234 3.120 19.450 1.00 78.75 174 SER A C 1
ATOM 1321 O O . SER A 1 174 ? 1.271 3.784 19.420 1.00 78.75 174 SER A O 1
ATOM 1323 N N . SER A 1 175 ? 0.169 1.892 18.935 1.00 82.81 175 SER A N 1
ATOM 1324 C CA . SER A 1 175 ? 1.294 1.235 18.271 1.00 82.81 175 SER A CA 1
ATOM 1325 C C . SER A 1 175 ? 0.833 0.125 17.331 1.00 82.81 175 SER A C 1
ATOM 1327 O O . SER A 1 175 ? -0.334 -0.262 17.297 1.00 82.81 175 SER A O 1
ATOM 1329 N N . GLY A 1 176 ? 1.759 -0.415 16.547 1.00 88.38 176 GLY A N 1
ATOM 1330 C CA . GLY A 1 176 ? 1.473 -1.558 15.698 1.00 88.38 176 GLY A CA 1
ATOM 1331 C C . GLY A 1 176 ? 2.445 -1.685 14.544 1.00 88.38 176 GLY A C 1
ATOM 1332 O O . GLY A 1 176 ? 3.500 -1.045 14.506 1.00 88.38 176 GLY A O 1
ATOM 1333 N N . MET A 1 177 ? 2.083 -2.529 13.592 1.00 92.62 177 MET A N 1
ATOM 1334 C CA . MET A 1 177 ? 2.878 -2.765 12.399 1.00 92.62 177 MET A CA 1
ATOM 1335 C C . MET A 1 177 ? 1.996 -2.979 11.178 1.00 92.62 177 MET A C 1
ATOM 1337 O O . MET A 1 177 ? 0.844 -3.404 11.283 1.00 92.62 177 MET A O 1
ATOM 1341 N N . VAL A 1 178 ? 2.581 -2.715 10.017 1.00 90.88 178 VAL A N 1
ATOM 1342 C CA . VAL A 1 178 ? 1.994 -3.018 8.719 1.00 90.88 178 VAL A CA 1
ATOM 1343 C C . VAL A 1 178 ? 2.904 -3.999 8.005 1.00 90.88 178 VAL A C 1
ATOM 1345 O O . VAL A 1 178 ? 4.073 -3.704 7.752 1.00 90.88 178 VAL A O 1
ATOM 1348 N N . ILE A 1 179 ? 2.382 -5.177 7.688 1.00 90.69 179 ILE A N 1
ATOM 1349 C CA . I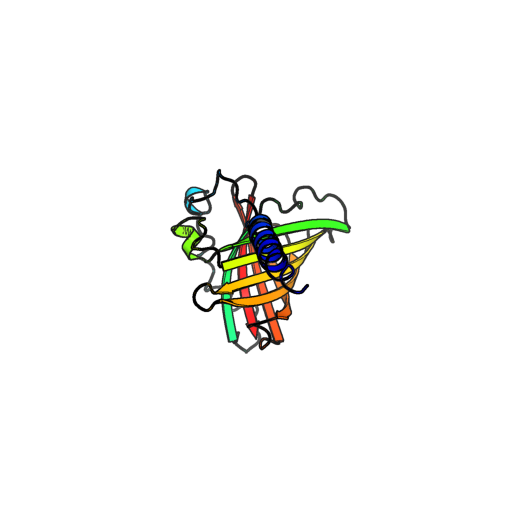LE A 1 179 ? 3.099 -6.172 6.890 1.00 90.69 179 ILE A CA 1
ATOM 1350 C C . ILE A 1 179 ? 2.659 -5.985 5.451 1.00 90.69 179 ILE A C 1
ATOM 1352 O O . ILE A 1 179 ? 1.473 -6.112 5.171 1.00 90.69 179 ILE A O 1
ATOM 1356 N N . ILE A 1 180 ? 3.598 -5.716 4.548 1.00 88.88 180 ILE A N 1
ATOM 1357 C CA . ILE A 1 180 ? 3.313 -5.507 3.126 1.00 88.88 180 ILE A CA 1
ATOM 1358 C C . ILE A 1 180 ? 3.968 -6.584 2.271 1.00 88.88 180 ILE A C 1
ATOM 1360 O O . ILE A 1 180 ? 5.063 -7.060 2.587 1.00 88.88 180 ILE A O 1
ATOM 1364 N N . LYS A 1 181 ? 3.317 -6.932 1.164 1.00 86.06 181 LYS A N 1
ATOM 1365 C CA . LYS A 1 181 ? 3.825 -7.849 0.144 1.00 86.06 181 LYS A CA 1
ATOM 1366 C C . LYS A 1 181 ? 3.436 -7.332 -1.237 1.00 86.06 181 LYS A C 1
ATOM 1368 O O . LYS A 1 181 ? 2.291 -6.944 -1.447 1.00 86.06 181 LYS A O 1
ATOM 1373 N N . TYR A 1 182 ? 4.373 -7.365 -2.178 1.00 81.75 182 TYR A N 1
ATOM 1374 C CA . TYR A 1 182 ? 4.142 -6.885 -3.537 1.00 81.75 182 TYR A CA 1
ATOM 1375 C C . TYR A 1 182 ? 3.937 -8.030 -4.527 1.00 81.75 182 TYR A C 1
ATOM 1377 O O . TYR A 1 182 ? 4.661 -9.031 -4.500 1.00 81.75 182 TYR A O 1
ATOM 1385 N N . THR A 1 183 ? 2.984 -7.831 -5.435 1.00 78.44 183 THR A N 1
ATOM 1386 C CA . THR A 1 183 ? 2.746 -8.670 -6.611 1.00 78.44 183 THR A CA 1
ATOM 1387 C C . THR A 1 183 ? 2.593 -7.780 -7.844 1.00 78.44 183 THR A C 1
ATOM 1389 O O . THR A 1 183 ? 1.912 -6.760 -7.789 1.00 78.44 183 THR A O 1
ATOM 1392 N N . ALA A 1 184 ? 3.199 -8.150 -8.970 1.00 73.94 184 ALA A N 1
ATOM 1393 C CA . ALA A 1 184 ? 3.051 -7.407 -10.222 1.00 73.94 184 ALA A CA 1
ATOM 1394 C C . ALA A 1 184 ? 1.796 -7.847 -11.002 1.00 73.94 184 ALA A C 1
ATOM 1396 O O . ALA A 1 184 ? 1.527 -9.045 -11.102 1.00 73.94 184 ALA A O 1
ATOM 1397 N N . ILE A 1 185 ? 1.074 -6.892 -11.602 1.00 68.88 185 ILE A N 1
ATOM 1398 C CA . ILE A 1 185 ? -0.042 -7.129 -12.534 1.00 68.88 185 ILE A CA 1
ATOM 1399 C C . ILE A 1 185 ? 0.122 -6.290 -13.808 1.00 68.88 185 ILE A C 1
ATOM 1401 O O . ILE A 1 185 ? -0.288 -5.135 -13.897 1.00 68.88 185 ILE A O 1
ATOM 1405 N N . GLY A 1 186 ? 0.739 -6.866 -14.840 1.00 68.81 186 GLY A N 1
ATOM 1406 C CA . GLY A 1 186 ? 1.062 -6.106 -16.050 1.00 68.81 186 GLY A CA 1
ATOM 1407 C C . GLY A 1 186 ? 2.044 -4.970 -15.741 1.00 68.81 186 GLY A C 1
ATOM 1408 O O . GLY A 1 186 ? 3.174 -5.246 -15.345 1.00 68.81 186 GLY A O 1
ATOM 1409 N N . ALA A 1 187 ? 1.621 -3.717 -15.939 1.00 67.25 187 ALA A N 1
ATOM 1410 C CA . ALA A 1 187 ? 2.417 -2.526 -15.622 1.00 67.25 187 ALA A CA 1
ATOM 1411 C C . ALA A 1 187 ? 2.174 -1.973 -14.203 1.00 67.25 187 ALA A C 1
ATOM 1413 O O . ALA A 1 187 ? 2.969 -1.166 -13.735 1.00 67.25 187 ALA A O 1
ATOM 1414 N N . GLN A 1 188 ? 1.114 -2.417 -13.518 1.00 73.56 188 GLN A N 1
ATOM 1415 C CA . GLN A 1 188 ? 0.747 -1.935 -12.186 1.00 73.56 188 GLN A CA 1
ATOM 1416 C C . GLN A 1 188 ? 1.225 -2.903 -11.096 1.00 73.56 188 GLN A C 1
ATOM 1418 O O . GLN A 1 188 ? 1.581 -4.058 -11.358 1.00 73.56 188 GLN A O 1
ATOM 1423 N N . THR A 1 189 ? 1.225 -2.439 -9.847 1.00 77.94 189 THR A N 1
ATOM 1424 C CA . THR A 1 189 ? 1.610 -3.252 -8.685 1.00 77.94 189 THR A CA 1
ATOM 1425 C C . THR A 1 189 ? 0.442 -3.383 -7.715 1.00 77.94 189 THR A C 1
ATOM 1427 O O . THR A 1 189 ? -0.265 -2.418 -7.426 1.00 77.94 189 THR A O 1
ATOM 1430 N N . VAL A 1 190 ? 0.261 -4.595 -7.195 1.00 84.50 190 VAL A N 1
ATOM 1431 C CA . VAL A 1 190 ? -0.595 -4.891 -6.048 1.00 84.50 190 VAL A CA 1
ATOM 1432 C C . VAL A 1 190 ? 0.274 -4.926 -4.800 1.00 84.50 190 VAL A C 1
ATOM 1434 O O . VAL A 1 190 ? 1.243 -5.683 -4.739 1.00 84.50 190 VAL A O 1
ATOM 1437 N N . MET A 1 191 ? -0.080 -4.138 -3.793 1.00 88.12 191 MET A N 1
ATOM 1438 C CA . MET A 1 191 ? 0.449 -4.274 -2.441 1.00 88.12 191 MET A CA 1
ATOM 1439 C C . MET A 1 191 ? -0.619 -4.899 -1.559 1.00 88.12 191 MET A C 1
ATOM 1441 O O . MET A 1 191 ? -1.583 -4.238 -1.184 1.00 88.12 191 MET A O 1
ATOM 1445 N N . ASP A 1 192 ? -0.435 -6.166 -1.213 1.00 88.56 192 ASP A N 1
ATOM 1446 C CA . ASP A 1 192 ? -1.150 -6.778 -0.102 1.00 88.56 192 ASP A CA 1
ATOM 1447 C C . ASP A 1 192 ? -0.624 -6.186 1.199 1.00 88.56 192 ASP A C 1
ATOM 1449 O O . ASP A 1 192 ? 0.596 -6.079 1.371 1.00 88.56 192 ASP A O 1
ATOM 1453 N N . PHE A 1 193 ? -1.515 -5.836 2.123 1.00 90.38 193 PHE A N 1
ATOM 1454 C CA . PHE A 1 193 ? -1.089 -5.379 3.435 1.00 90.38 193 PHE A CA 1
ATOM 1455 C C . PHE A 1 193 ? -1.999 -5.845 4.569 1.00 90.38 193 PHE A C 1
ATOM 1457 O O . PHE A 1 193 ? -3.216 -5.979 4.429 1.00 90.38 193 PHE A O 1
ATOM 1464 N N . GLU A 1 194 ? -1.375 -6.099 5.714 1.00 91.25 194 GLU A N 1
ATOM 1465 C CA . GLU A 1 194 ? -2.037 -6.424 6.971 1.00 91.25 194 GLU A CA 1
ATOM 1466 C C . GLU A 1 194 ? -1.666 -5.374 8.015 1.00 91.25 194 GLU A C 1
ATOM 1468 O O . GLU A 1 194 ? -0.485 -5.133 8.262 1.00 91.25 194 GLU A O 1
ATOM 1473 N N . LEU A 1 195 ? -2.681 -4.752 8.608 1.00 89.31 195 LEU A N 1
ATOM 1474 C CA . LEU A 1 195 ? -2.559 -3.799 9.703 1.00 89.31 195 LEU A CA 1
ATOM 1475 C C . LEU A 1 195 ? -2.779 -4.549 11.011 1.00 89.31 195 LEU A C 1
ATOM 1477 O O . LEU A 1 195 ? -3.862 -5.093 11.217 1.00 89.31 195 LEU A O 1
ATOM 1481 N N . ALA A 1 196 ? -1.785 -4.549 11.893 1.00 89.56 196 ALA A N 1
ATOM 1482 C CA . ALA A 1 196 ? -1.887 -5.106 13.238 1.00 89.56 196 ALA A CA 1
ATOM 1483 C C . ALA A 1 196 ? -1.666 -3.984 14.259 1.00 89.56 196 ALA A C 1
ATOM 1485 O O . ALA A 1 196 ? -0.545 -3.493 14.402 1.00 89.56 196 ALA A O 1
ATOM 1486 N N . MET A 1 197 ? -2.736 -3.570 14.939 1.00 86.12 197 MET A N 1
ATOM 1487 C CA . MET A 1 197 ? -2.774 -2.392 15.814 1.00 86.12 197 MET A CA 1
ATOM 1488 C C . MET A 1 197 ? -2.972 -2.772 17.289 1.00 86.12 197 MET A C 1
ATOM 1490 O O . MET A 1 197 ? -3.590 -3.796 17.602 1.00 86.12 197 MET A O 1
ATOM 1494 N N . LYS A 1 198 ? -2.419 -1.942 18.178 1.00 83.25 198 LYS A N 1
ATOM 1495 C CA . LYS A 1 198 ? -2.465 -2.035 19.642 1.00 83.25 198 LYS A CA 1
ATOM 1496 C C . LYS A 1 198 ? -2.721 -0.669 20.251 1.00 83.25 198 LYS A C 1
ATOM 1498 O O . LYS A 1 198 ? -2.003 0.283 19.874 1.00 83.25 198 LYS A O 1
#

Foldseek 3Di:
DPPDPPPVVVVVVVVVVVVVVVVPPAQDDPPVFFQDAVVVLVDDDPPPCPPVPVPPDDDPDAFPDKAKKKWKWQDPCQVVDDDFFDKDKTKTFIFHPCCNVRHRYPVRGQGMKIKMWTQHDPQSKIKIKMWTWGADPVVRFTKIWIWIFIDHPDAQDKTKTKTPAIDGPCNPFDTWIKIWHWDDRPSMIMIIIMTGTD

pLDDT: mean 73.25, std 18.12, range [37.78, 95.25]

Sequence (198 aa):
LFVCLVVLAADASKLSADRMRELARSPEIDAAIRGKTLKELGVQQALENRERRRAQFLDDTEPELTLSYFSVYDEFVTTNMTALGETSGSRGVIYDVLAKDEGLIEEHVEGALQGSCSLVSSDGKQLCSFEFFLMDPSTGSLGTVVATGTVKNEIDTNSVLIIEATGDDFIGYSSGMVIIKYTAIGAQTVMDFELAMK

Secondary structure (DSSP, 8-state):
---SSSHHHHHHHHHHHHHHHHHT------TTTTT--TTTTT---S-TTSSSSTTSS--S---SEEEEEEEEES--GGGS--STT-EEEEEEEEE-TTHHHH-S-GGGEEEEEEEEEEE--TTSEEEEEEEEEEEETTTTEEEEEEEEEEEE--TT-EEEEEEEEEEETTTT---EEEEEEEEEETTEEEEEEEEEE-

Organism: NCBI:txid44447

Radius of gyration: 19.38 Å; chains: 1; bounding box: 56×65×43 Å